Protein AF-A0A3A2Z3Q2-F1 (afdb_monomer)

Secondary structure (DSSP, 8-state):
-HHHHHHHHHHHHHHT----PPPPPPP-----------------------TT-S---GGGGGGHHHHHHHHHHSTTSTT-HHHHS-------------------PPPPHHHHTTSPPEEEET-TTSHHHHHHHHTS---S-EEEEES-HHHHHHHHHHHHHSTTGGG--GGGSS-S--------------PPPPPPPPP-S--PPP---S--STTEEEEE--TTT-GGGGS-GGGS-GGG--TTS-GGGTSEEEEEEESHHHHHHT---B-TTT--BGGGGHHHHHHHTEEEEEEEEEE-SSS-HHHHHHHHHTT---TTS-------

Nearest PDB structures (foldseek):
  3g5t-assembly1_A  TM=7.416E-01  e=2.251E-02  Saccharomyces cerevisiae
  3dh0-assembly1_A  TM=6.605E-01  e=1.274E-02  Aquifex aeolicus
  3tma-assembly1_A  TM=7.100E-01  e=3.353E-02  Thermus thermophilus HB27
  6sgb-assembly1_FF  TM=6.300E-01  e=1.650E-01  Trypanosoma brucei brucei
  8eii-assembly1_B  TM=5.428E-01  e=1.210E+00  Homo sapiens

Foldseek 3Di:
DQVQLVVLVVVVVVVVDPDDDDDDDDDDDDDDDDDDDDDDDDDDCPDDPPVPQSHDDPLPPPVNLVVVLCVLQDPPNCQQCVNQQPPPDPPVDDDDDDDDPDDDDDDDPVSQVSHFEEEEEQCFLVLSVLCCVPVRVGRYAAEYEHQDPSRLVNNVVCLPPPSNPSNDDPVPVPDDDDDDDDDDDDDPPDDDDDDDDDDDDDDDDDPDPDDDRRRYHYDNDDLLPLLQQLDQPVNADPVSHDPSQPNVQQAGQEYEASCSLVVLVPDPDADPVPRHRSSLSRLVSSLSRHGVNHDYHHDHDPDDPVVVQCSNQNPDPDPSGDDDDDDD

Radius of gyration: 25.85 Å; Cα contacts (8 Å, |Δi|>4): 320; chains: 1; bounding box: 85×71×53 Å

Sequence (328 aa):
WETFYSRTLSHLSSKSKPNATPTPTAPQDNDPSNAPSSPPEDSEDEGEDDDSDPGTSWFSEHNAPDKVLSFLTDESFPFAPSNTLRSGSSSKGKKKGKGKKGKALAPSKKEKESQPSILDLGTGNGSMLALLRKKGGFRGEMVGVDYSERSIVLARELQRFKGHSAYLSDSDSDSENGRNDGEEEDDVVVAAAPSVPPPGTAEALPVVEEGQTAGIRFEVWDILSSTHHLRPLDQIPDGEKLDWFPYDKGGFDIVLDKGTFDAVSLSEDTDPQTGKRVCEKYPPIAKGLVRKGGFLIVTSCNWTEEELIKWFTGDGDGKDGLRVWGRV

Solvent-accessible surface area (backbone atoms only — not comparable to full-atom values): 21293 Å² total; per-residue (Å²): 108,71,69,57,38,50,52,50,49,51,52,56,55,53,72,71,51,94,77,76,79,83,82,83,80,82,91,84,86,87,86,90,83,86,85,88,86,89,88,79,95,84,77,79,86,76,71,82,72,72,87,76,66,79,61,81,52,85,48,61,57,91,55,43,61,59,39,50,44,48,48,51,48,32,86,84,33,80,76,4,37,81,69,44,50,77,73,74,79,80,67,90,66,96,71,94,74,85,87,72,93,73,77,85,70,81,78,52,75,72,56,39,73,56,29,59,29,38,37,30,43,61,29,48,61,35,52,65,63,51,44,36,44,68,79,39,58,49,69,20,55,34,40,30,28,21,65,45,59,56,29,37,51,44,21,54,48,46,59,70,75,39,76,65,64,60,66,60,60,82,84,71,74,86,77,80,78,95,72,93,76,81,89,80,85,82,78,81,78,81,74,80,80,81,87,84,80,85,91,81,81,97,70,79,81,80,79,75,73,97,73,88,69,84,71,58,46,69,41,72,46,44,76,87,82,53,55,72,64,73,50,62,75,94,76,42,57,86,91,56,59,59,91,86,56,46,67,93,61,48,25,27,42,33,34,38,30,66,33,38,66,46,61,45,55,70,53,86,53,52,37,90,89,76,69,42,51,53,43,74,57,45,43,65,50,61,53,61,48,29,12,90,92,36,40,78,47,77,48,63,90,80,57,55,72,71,54,48,47,48,63,56,30,53,95,50,93,51,101,83,50,58,73,92,84,81,84,113

Structure (mmCIF, N/CA/C/O backbone):
data_AF-A0A3A2Z3Q2-F1
#
_entry.id   AF-A0A3A2Z3Q2-F1
#
loop_
_atom_site.group_PDB
_atom_site.id
_atom_site.type_symbol
_atom_site.label_atom_id
_atom_site.label_alt_id
_atom_site.label_comp_id
_atom_site.label_asym_id
_atom_site.label_entity_id
_atom_site.label_seq_id
_atom_site.pdbx_PDB_ins_code
_atom_site.Cartn_x
_atom_site.Cartn_y
_atom_site.Cartn_z
_atom_site.occupancy
_atom_site.B_iso_or_equiv
_atom_site.auth_seq_id
_atom_site.auth_comp_id
_atom_site.auth_asym_id
_atom_site.auth_atom_id
_atom_site.pdbx_PDB_model_num
ATOM 1 N N . TRP A 1 1 ? 15.628 6.851 -6.217 1.00 65.69 1 TRP A N 1
ATOM 2 C CA . TRP A 1 1 ? 15.127 5.477 -6.428 1.00 65.69 1 TRP A CA 1
ATOM 3 C C . TRP A 1 1 ? 15.448 4.913 -7.805 1.00 65.69 1 TRP A C 1
ATOM 5 O O . TRP A 1 1 ? 16.010 3.830 -7.866 1.00 65.69 1 TRP A O 1
ATOM 15 N N . GLU A 1 2 ? 15.192 5.618 -8.914 1.00 75.38 2 GLU A N 1
ATOM 16 C CA . GLU A 1 2 ? 15.453 5.052 -10.253 1.00 75.38 2 GLU A CA 1
ATOM 17 C C . GLU A 1 2 ? 16.902 4.600 -10.499 1.00 75.38 2 GLU A C 1
ATOM 19 O O . GLU A 1 2 ? 17.127 3.528 -11.063 1.00 75.38 2 GLU A O 1
ATOM 24 N N . THR A 1 3 ? 17.885 5.391 -10.060 1.00 70.69 3 THR A N 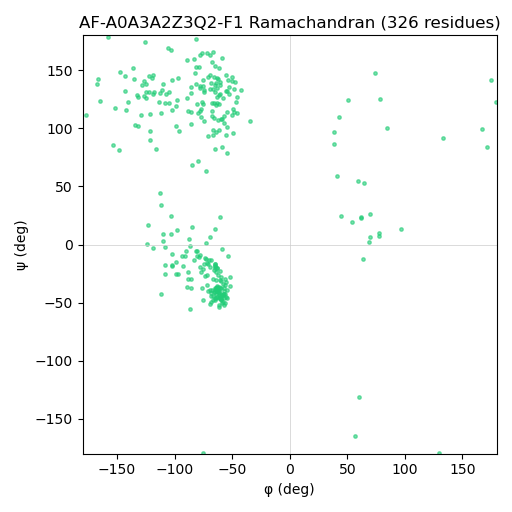1
ATOM 25 C CA . THR A 1 3 ? 19.312 5.051 -10.178 1.00 70.69 3 THR A CA 1
ATOM 26 C C . THR A 1 3 ? 19.661 3.791 -9.387 1.00 70.69 3 THR A C 1
ATOM 28 O O . THR A 1 3 ? 20.385 2.937 -9.891 1.00 70.69 3 THR A O 1
ATOM 31 N N . PHE A 1 4 ? 19.088 3.641 -8.189 1.00 75.88 4 PHE A N 1
ATOM 32 C CA . PHE A 1 4 ? 19.259 2.456 -7.347 1.00 75.88 4 PHE A CA 1
ATOM 33 C C . PHE A 1 4 ? 18.736 1.205 -8.062 1.00 75.88 4 PHE A C 1
ATOM 35 O O . PHE A 1 4 ? 19.507 0.283 -8.312 1.00 75.88 4 PHE A O 1
ATOM 42 N N . TYR A 1 5 ? 17.479 1.222 -8.522 1.00 75.69 5 TYR A N 1
ATOM 43 C CA . TYR A 1 5 ? 16.904 0.088 -9.254 1.00 75.69 5 TYR A CA 1
ATOM 44 C C . TYR A 1 5 ? 17.682 -0.238 -10.534 1.00 75.69 5 TYR A C 1
ATOM 46 O O . TYR A 1 5 ? 17.888 -1.407 -10.854 1.00 75.69 5 TYR A O 1
ATOM 54 N N . SER A 1 6 ? 18.171 0.783 -11.244 1.00 73.62 6 SER A N 1
ATOM 55 C CA . SER A 1 6 ? 19.010 0.594 -12.435 1.00 73.62 6 SER A CA 1
ATOM 56 C C . SER A 1 6 ? 20.319 -0.133 -12.115 1.00 73.62 6 SER A C 1
ATOM 58 O O . SER A 1 6 ? 20.716 -1.037 -12.855 1.00 73.62 6 SER A O 1
ATOM 60 N N . ARG A 1 7 ? 20.986 0.240 -11.013 1.00 77.50 7 ARG A N 1
ATOM 61 C CA . ARG A 1 7 ? 22.235 -0.390 -10.562 1.00 77.50 7 ARG A CA 1
ATOM 62 C C . ARG A 1 7 ? 21.990 -1.849 -10.176 1.00 77.50 7 ARG A C 1
ATOM 64 O O . ARG A 1 7 ? 22.674 -2.731 -10.692 1.00 77.50 7 ARG A O 1
ATOM 71 N N . THR A 1 8 ? 20.952 -2.122 -9.383 1.00 74.31 8 THR A N 1
ATOM 72 C CA . THR A 1 8 ? 20.592 -3.487 -8.965 1.00 74.31 8 THR A CA 1
ATOM 73 C C . THR A 1 8 ? 20.251 -4.390 -10.153 1.00 74.31 8 THR A C 1
ATOM 75 O O . THR A 1 8 ? 20.763 -5.505 -10.243 1.00 74.31 8 THR A O 1
ATOM 78 N N . LEU A 1 9 ? 19.445 -3.911 -11.107 1.00 75.81 9 LEU A N 1
ATOM 79 C CA . LEU A 1 9 ? 19.117 -4.665 -12.325 1.00 75.81 9 LEU A CA 1
ATOM 80 C C . LEU A 1 9 ? 20.363 -4.972 -13.166 1.00 75.81 9 LEU A C 1
ATOM 82 O O . LEU A 1 9 ? 20.523 -6.081 -13.677 1.00 75.81 9 LEU A O 1
ATOM 86 N N . SER A 1 10 ? 21.282 -4.011 -13.274 1.00 75.38 10 SER A N 1
ATOM 87 C CA . SER A 1 10 ? 22.547 -4.209 -13.990 1.00 75.38 10 SER A CA 1
ATOM 88 C C . SER A 1 10 ? 23.405 -5.294 -13.327 1.00 75.38 10 SER A C 1
ATOM 90 O O . SER A 1 10 ? 23.980 -6.131 -14.023 1.00 75.38 10 SER A O 1
ATOM 92 N N . HIS A 1 11 ? 23.437 -5.334 -11.991 1.00 71.94 11 HIS A N 1
ATOM 93 C CA . HIS A 1 11 ? 24.145 -6.366 -11.225 1.00 71.94 11 HIS A CA 1
ATOM 94 C C . HIS A 1 11 ? 23.492 -7.754 -11.344 1.00 71.94 11 HIS A C 1
ATOM 96 O O . HIS A 1 11 ? 24.188 -8.764 -11.460 1.00 71.94 11 HIS A O 1
ATOM 102 N N . LEU A 1 12 ? 22.159 -7.840 -11.346 1.00 70.25 12 LEU A N 1
ATOM 103 C CA . LEU A 1 12 ? 21.457 -9.109 -11.580 1.00 70.25 12 LEU A CA 1
ATOM 104 C C . LEU A 1 12 ? 21.739 -9.650 -12.989 1.00 70.25 12 LEU A C 1
ATOM 106 O O . LEU A 1 12 ? 21.996 -10.843 -13.161 1.00 70.25 12 LEU A O 1
ATOM 110 N N . SER A 1 13 ? 21.772 -8.762 -13.984 1.00 69.31 13 SER A N 1
ATOM 111 C CA . SER A 1 13 ? 22.103 -9.108 -15.367 1.00 69.31 13 SER A CA 1
ATOM 112 C C . SER A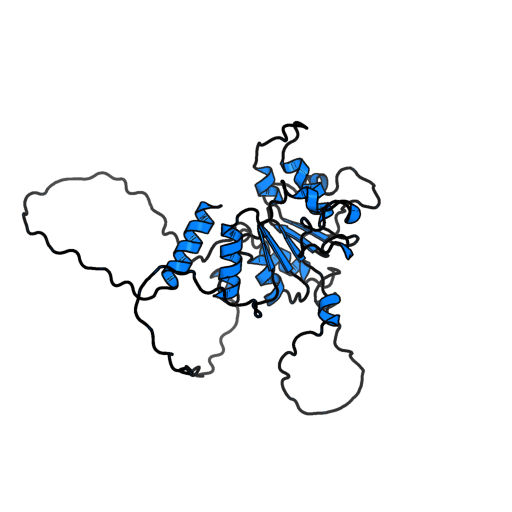 1 13 ? 23.551 -9.590 -15.525 1.00 69.31 13 SER A C 1
ATOM 114 O O . SER A 1 13 ? 23.800 -10.554 -16.254 1.00 69.31 13 SER A O 1
ATOM 116 N N . SER A 1 14 ? 24.512 -8.984 -14.813 1.00 63.12 14 SER A N 1
ATOM 117 C CA . SER A 1 14 ? 25.923 -9.397 -14.863 1.00 63.12 14 SER A CA 1
ATOM 118 C C . SER A 1 14 ? 26.168 -10.745 -14.177 1.00 63.12 14 SER A C 1
ATOM 120 O O . SER A 1 14 ? 26.870 -11.585 -14.740 1.00 63.12 14 SER A O 1
ATOM 122 N N . LYS A 1 15 ? 25.518 -11.019 -13.034 1.00 59.25 15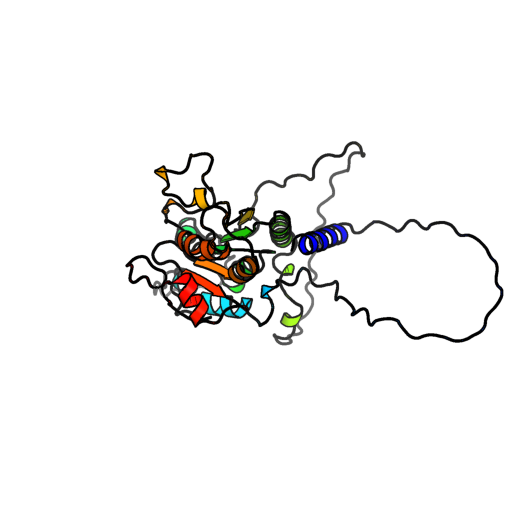 LYS A N 1
ATOM 123 C CA . LYS A 1 15 ? 25.579 -12.329 -12.351 1.00 59.25 15 LYS A CA 1
ATOM 124 C C . LYS A 1 15 ? 24.963 -13.469 -13.187 1.00 59.25 15 LYS A C 1
ATOM 126 O O . LYS A 1 15 ? 25.357 -14.620 -13.029 1.00 59.25 15 LYS A O 1
ATOM 131 N N . SER A 1 16 ? 24.055 -13.160 -14.116 1.00 51.69 16 SER A N 1
ATOM 132 C CA . SER A 1 16 ? 23.429 -14.127 -15.039 1.00 51.69 16 SER A CA 1
ATOM 133 C C . SER A 1 16 ? 24.304 -14.498 -16.258 1.00 51.69 16 SER A C 1
ATOM 135 O O . SER A 1 16 ? 23.956 -15.396 -17.025 1.00 51.69 16 SER A O 1
ATOM 137 N N . LYS A 1 17 ? 25.469 -13.855 -16.452 1.00 39.69 17 LYS A N 1
ATOM 138 C CA . LYS A 1 17 ? 26.414 -14.158 -17.547 1.00 39.69 17 LYS A CA 1
ATOM 139 C C . LYS A 1 17 ? 27.762 -14.676 -17.016 1.00 39.69 17 LYS A C 1
ATOM 141 O O . LYS A 1 17 ? 28.728 -13.914 -16.972 1.00 39.69 17 LYS A O 1
ATOM 146 N N . PRO A 1 18 ? 27.900 -15.971 -16.677 1.00 39.22 18 PRO A N 1
ATOM 147 C CA . PRO A 1 18 ? 29.167 -16.532 -16.228 1.00 39.22 18 PRO A CA 1
ATOM 148 C C . PRO A 1 18 ? 30.006 -16.941 -17.448 1.00 39.22 18 PRO A C 1
ATOM 150 O O . PRO A 1 18 ? 30.123 -18.122 -17.742 1.00 39.22 18 PRO A O 1
ATOM 153 N N . ASN A 1 19 ? 30.488 -15.970 -18.230 1.00 39.97 19 ASN A N 1
ATOM 154 C CA . ASN A 1 19 ? 31.665 -16.090 -19.110 1.00 39.97 19 ASN A CA 1
ATOM 155 C C . ASN A 1 19 ? 31.786 -14.849 -20.002 1.00 39.97 19 ASN A C 1
ATOM 157 O O . ASN A 1 19 ? 31.390 -14.844 -21.166 1.00 39.97 19 ASN A O 1
ATOM 161 N N . ALA A 1 20 ? 32.392 -13.798 -19.462 1.00 33.78 20 ALA A N 1
ATOM 162 C CA . ALA A 1 20 ? 33.145 -12.854 -20.273 1.00 33.78 20 ALA A CA 1
ATOM 163 C C . ALA A 1 20 ? 34.568 -12.846 -19.717 1.00 33.78 20 ALA A C 1
ATOM 165 O O . ALA A 1 20 ? 34.850 -12.238 -18.689 1.00 33.78 20 ALA A O 1
ATOM 166 N N . THR A 1 21 ? 35.448 -13.615 -20.352 1.00 31.72 21 THR A N 1
ATOM 167 C CA . THR A 1 21 ? 36.882 -13.612 -20.061 1.00 31.72 21 THR A CA 1
ATOM 168 C C . THR A 1 21 ? 37.421 -12.202 -20.334 1.00 31.72 21 THR A C 1
ATOM 170 O O . THR A 1 21 ? 37.143 -11.670 -21.412 1.00 31.72 21 THR A O 1
ATOM 173 N N . PRO A 1 22 ? 38.167 -11.568 -19.413 1.00 33.03 22 PRO A N 1
ATOM 174 C CA . PRO A 1 22 ? 38.771 -10.274 -19.692 1.00 33.03 22 PRO A CA 1
ATOM 175 C C . PRO A 1 22 ? 39.851 -10.449 -20.764 1.00 33.03 22 PRO A C 1
ATOM 177 O O . PRO A 1 22 ? 40.793 -11.225 -20.604 1.00 33.03 22 PRO A O 1
ATOM 180 N N . THR A 1 23 ? 39.697 -9.741 -21.880 1.00 28.78 23 THR A N 1
ATOM 181 C CA . THR A 1 23 ? 40.710 -9.645 -22.932 1.00 28.78 23 THR A CA 1
ATOM 182 C C . THR A 1 23 ? 41.960 -8.966 -22.353 1.00 28.78 23 THR A C 1
ATOM 184 O O . THR A 1 23 ? 41.847 -7.837 -21.873 1.00 28.78 23 THR A O 1
ATOM 187 N N . PRO A 1 24 ? 43.150 -9.592 -22.378 1.00 33.03 24 PRO A N 1
ATOM 188 C CA . PRO A 1 24 ? 44.368 -8.949 -21.906 1.00 33.03 24 PRO A CA 1
ATOM 189 C C . PRO A 1 24 ? 44.862 -7.951 -22.961 1.00 33.03 24 PRO A C 1
ATOM 191 O O . PRO A 1 24 ? 45.213 -8.333 -24.079 1.00 33.03 24 PRO A O 1
ATOM 194 N N . THR A 1 25 ? 44.894 -6.665 -22.616 1.00 34.19 25 THR A N 1
ATOM 195 C CA . THR A 1 25 ? 45.575 -5.649 -23.428 1.00 34.19 25 THR A CA 1
ATOM 196 C C . THR A 1 25 ? 47.090 -5.802 -23.255 1.00 34.19 25 THR A C 1
ATOM 198 O O . THR A 1 25 ? 47.590 -5.955 -22.143 1.00 34.19 25 THR A O 1
ATOM 201 N N . ALA A 1 26 ? 47.793 -5.819 -24.387 1.00 33.22 26 ALA A N 1
ATOM 202 C CA . ALA A 1 26 ? 49.220 -6.083 -24.567 1.00 33.22 26 ALA A CA 1
ATOM 203 C C . ALA A 1 26 ? 50.169 -5.112 -23.809 1.00 33.22 26 ALA A C 1
ATOM 205 O O . ALA A 1 26 ? 49.754 -4.007 -23.456 1.00 33.22 26 ALA A O 1
ATOM 206 N N . PRO A 1 27 ? 51.446 -5.500 -23.587 1.00 36.59 27 PRO A N 1
ATOM 207 C CA . PRO A 1 27 ? 52.390 -4.776 -22.734 1.00 36.59 27 PRO A CA 1
ATOM 208 C C . PRO A 1 27 ? 53.058 -3.598 -23.462 1.00 36.59 27 PRO A C 1
ATOM 210 O O . PRO A 1 27 ? 53.339 -3.679 -24.659 1.00 36.59 27 PRO A O 1
ATOM 213 N N . GLN A 1 28 ? 53.368 -2.529 -22.724 1.00 36.09 28 GLN A N 1
ATOM 214 C CA . GLN A 1 28 ? 54.350 -1.521 -23.134 1.00 36.09 28 GLN A CA 1
ATOM 215 C C . GLN A 1 28 ? 55.495 -1.463 -22.118 1.00 36.09 28 GLN A C 1
ATOM 217 O O . GLN A 1 28 ? 55.275 -1.398 -20.910 1.00 36.09 28 GLN A O 1
ATOM 222 N N . ASP A 1 29 ? 56.707 -1.537 -22.661 1.00 31.95 29 ASP A N 1
ATOM 223 C CA . ASP A 1 29 ? 58.000 -1.587 -21.989 1.00 31.95 29 ASP A CA 1
ATOM 224 C C . ASP A 1 29 ? 58.463 -0.230 -21.409 1.00 31.95 29 ASP A C 1
ATOM 226 O O . ASP A 1 29 ? 58.337 0.802 -22.062 1.00 31.95 29 ASP A O 1
ATOM 230 N N . ASN A 1 30 ? 59.086 -0.320 -20.222 1.00 32.34 30 ASN A N 1
ATOM 231 C CA . ASN A 1 30 ? 60.258 0.395 -19.667 1.00 32.34 30 ASN A CA 1
ATOM 232 C C . ASN A 1 30 ? 60.369 1.939 -19.680 1.00 32.34 30 ASN A C 1
ATOM 234 O O . ASN A 1 30 ? 60.510 2.541 -20.737 1.00 32.34 30 ASN A O 1
ATOM 238 N N . ASP A 1 31 ? 60.568 2.537 -18.489 1.00 30.41 31 ASP A N 1
ATOM 239 C CA . ASP A 1 31 ? 61.898 3.019 -18.023 1.00 30.41 31 ASP A CA 1
ATOM 240 C C . ASP A 1 31 ? 61.881 3.378 -16.504 1.00 30.41 31 ASP A C 1
ATOM 242 O O . ASP A 1 31 ? 60.908 3.990 -16.053 1.00 30.41 31 ASP A O 1
ATOM 246 N N . PRO A 1 32 ? 62.901 3.033 -15.680 1.00 40.94 32 PRO A N 1
ATOM 247 C CA . PRO A 1 32 ? 62.930 3.311 -14.245 1.00 40.94 32 PRO A CA 1
ATOM 248 C C . PRO A 1 32 ? 63.946 4.407 -13.880 1.00 40.94 32 PRO A C 1
ATOM 250 O O . PRO A 1 32 ? 65.146 4.237 -14.070 1.00 40.94 32 PRO A O 1
ATOM 253 N N . SER A 1 33 ? 63.513 5.501 -13.248 1.00 31.78 33 SER A N 1
ATOM 254 C CA . SER A 1 33 ? 64.401 6.292 -12.375 1.00 31.78 33 SER A CA 1
ATOM 255 C C . SER A 1 33 ? 63.661 7.312 -11.496 1.00 31.78 33 SER A C 1
ATOM 257 O O . SER A 1 33 ? 62.741 7.985 -11.940 1.00 31.78 33 SER A O 1
ATOM 259 N N . ASN A 1 34 ? 64.168 7.447 -10.263 1.00 32.72 34 ASN A N 1
ATOM 260 C CA . ASN A 1 34 ? 63.908 8.453 -9.218 1.00 32.72 34 ASN A CA 1
ATOM 261 C C . ASN A 1 34 ? 62.710 8.285 -8.256 1.00 32.72 34 ASN A C 1
ATOM 263 O O . ASN A 1 34 ? 61.593 8.719 -8.507 1.00 32.72 34 ASN A O 1
ATOM 267 N N . ALA A 1 35 ? 63.044 7.807 -7.052 1.00 34.38 35 ALA A N 1
ATOM 268 C CA . ALA A 1 35 ? 62.543 8.299 -5.755 1.00 34.38 35 ALA A CA 1
ATOM 269 C C . ALA A 1 35 ? 63.665 9.157 -5.101 1.00 34.38 35 ALA A C 1
ATOM 271 O O . ALA A 1 35 ? 64.799 9.027 -5.579 1.00 34.38 35 ALA A O 1
ATOM 272 N N . PRO A 1 36 ? 63.472 9.970 -4.025 1.00 45.75 36 PRO A N 1
ATOM 273 C CA . PRO A 1 36 ? 62.374 10.060 -3.030 1.00 45.75 36 PRO A CA 1
ATOM 274 C C . PRO A 1 36 ? 61.777 11.504 -2.925 1.00 45.75 36 PRO A C 1
ATOM 276 O O . PRO A 1 36 ? 62.241 12.391 -3.630 1.00 45.75 36 PRO A O 1
ATOM 279 N N . SER A 1 37 ? 60.709 11.861 -2.189 1.00 32.41 37 SER A N 1
ATOM 280 C CA . SER A 1 37 ? 60.470 11.776 -0.733 1.00 32.41 37 SER A CA 1
ATOM 281 C C . SER A 1 37 ? 59.120 12.437 -0.330 1.00 32.41 37 SER A C 1
ATOM 283 O O . SER A 1 37 ? 58.844 13.540 -0.792 1.00 32.41 37 SER A O 1
ATOM 285 N N . SER A 1 38 ? 58.416 11.807 0.627 1.00 36.16 38 SER A N 1
ATOM 286 C CA . SER A 1 38 ? 57.441 12.320 1.635 1.00 36.16 38 SER A CA 1
ATOM 287 C C . SER A 1 38 ? 56.000 12.759 1.246 1.00 36.16 38 SER A C 1
ATOM 289 O O . SER A 1 38 ? 55.797 13.252 0.141 1.00 36.16 38 SER A O 1
ATOM 291 N N . PRO A 1 39 ? 54.996 12.573 2.151 1.00 46.81 39 PRO A N 1
ATOM 292 C CA . PRO A 1 39 ? 53.571 12.404 1.813 1.00 46.81 39 PRO A CA 1
ATOM 293 C C . PRO A 1 39 ? 52.684 13.635 2.111 1.00 46.81 39 PRO A C 1
ATOM 295 O O . PRO A 1 39 ? 53.102 14.539 2.837 1.00 46.81 39 PRO A O 1
ATOM 298 N N . PRO A 1 40 ? 51.436 13.628 1.615 1.00 37.06 40 PRO A N 1
ATOM 299 C CA . PRO A 1 40 ? 50.261 13.849 2.472 1.00 37.06 40 PRO A CA 1
ATOM 300 C C . PRO A 1 40 ? 49.257 12.690 2.276 1.00 37.06 40 PRO A C 1
ATOM 302 O O . PRO A 1 40 ? 49.097 12.187 1.169 1.00 37.06 40 PRO A O 1
ATOM 305 N N . GLU A 1 41 ? 48.785 12.019 3.330 1.00 44.78 41 GLU A N 1
ATOM 306 C CA . GLU A 1 41 ? 47.557 12.374 4.071 1.00 44.78 41 GLU A CA 1
ATOM 307 C C . GLU A 1 41 ? 46.438 12.874 3.151 1.00 44.78 41 GLU A C 1
ATOM 309 O O . GLU A 1 41 ? 46.368 14.059 2.854 1.00 44.78 41 GLU A O 1
ATOM 314 N N . ASP A 1 42 ? 45.661 11.921 2.631 1.00 40.81 42 ASP A N 1
ATOM 315 C CA . ASP A 1 42 ? 44.195 11.940 2.519 1.00 40.81 42 ASP A CA 1
ATOM 316 C C . ASP A 1 42 ? 43.787 10.799 1.576 1.00 40.81 42 ASP A C 1
ATOM 318 O O . ASP A 1 42 ? 43.875 10.899 0.353 1.00 40.81 42 ASP A O 1
ATOM 322 N N . SER A 1 43 ? 43.364 9.674 2.146 1.00 35.94 43 SER A N 1
ATOM 323 C CA . SER A 1 43 ? 42.497 8.741 1.432 1.00 35.94 43 SER A CA 1
ATOM 324 C C . SER A 1 43 ? 41.392 8.357 2.389 1.00 35.94 43 SER A C 1
ATOM 326 O O . SER A 1 43 ? 41.602 7.627 3.359 1.00 35.94 43 SER A O 1
ATOM 328 N N . GLU A 1 44 ? 40.261 8.985 2.113 1.00 35.62 44 GLU A N 1
ATOM 329 C CA . GLU A 1 44 ? 38.951 8.751 2.672 1.00 35.62 44 GLU A CA 1
ATOM 330 C C . GLU A 1 44 ? 38.697 7.245 2.773 1.00 35.62 44 GLU A C 1
ATOM 332 O O . GLU A 1 44 ? 38.993 6.473 1.859 1.00 35.62 44 GLU A O 1
ATOM 337 N N . ASP A 1 45 ? 38.205 6.857 3.942 1.00 35.00 45 ASP A N 1
ATOM 338 C CA . ASP A 1 45 ? 37.609 5.566 4.245 1.00 35.00 45 ASP A CA 1
ATOM 339 C C . ASP A 1 45 ? 36.416 5.371 3.294 1.00 35.00 45 ASP A C 1
ATOM 341 O O . ASP A 1 45 ? 35.283 5.737 3.607 1.00 35.00 45 ASP A O 1
ATOM 345 N N . GLU A 1 46 ? 36.681 4.899 2.071 1.00 38.84 46 GLU A N 1
ATOM 346 C CA . GLU A 1 46 ? 35.644 4.340 1.211 1.00 38.84 46 GLU A CA 1
ATOM 347 C C . GLU A 1 46 ? 35.173 3.063 1.896 1.00 38.84 46 GLU A C 1
ATOM 349 O O . GLU A 1 46 ? 35.79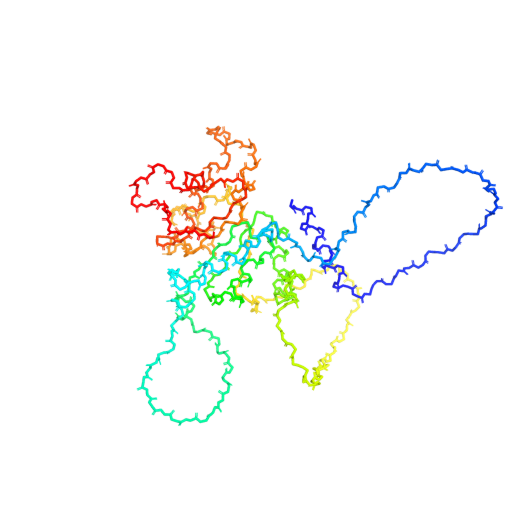1 2.003 1.775 1.00 38.84 46 GLU A O 1
ATOM 354 N N . GLY A 1 47 ? 34.107 3.218 2.685 1.00 36.00 47 GLY A N 1
ATOM 355 C CA . GLY A 1 47 ? 33.399 2.121 3.313 1.00 36.00 47 GLY A CA 1
ATOM 356 C C . GLY A 1 47 ? 33.171 1.020 2.290 1.00 36.00 47 GLY A C 1
ATOM 357 O O . GLY A 1 47 ? 32.668 1.267 1.194 1.00 36.00 47 GLY A O 1
ATOM 358 N N . GLU A 1 48 ? 33.593 -0.184 2.656 1.00 38.09 48 GLU A N 1
ATOM 359 C CA . GLU A 1 48 ? 33.313 -1.409 1.927 1.00 38.09 48 GLU A CA 1
ATOM 360 C C . GLU A 1 48 ? 31.785 -1.533 1.781 1.00 38.09 48 GLU A C 1
ATOM 362 O O . GLU A 1 48 ? 31.094 -1.986 2.693 1.00 38.09 48 GLU A O 1
ATOM 367 N N . ASP A 1 49 ? 31.244 -1.064 0.651 1.00 41.59 49 ASP A N 1
ATOM 368 C CA . ASP A 1 49 ? 29.881 -1.359 0.222 1.00 41.59 49 ASP A CA 1
ATOM 369 C C . ASP A 1 49 ? 29.801 -2.888 0.097 1.00 41.59 49 ASP A C 1
ATOM 371 O O . ASP A 1 49 ? 30.403 -3.492 -0.795 1.00 41.59 49 ASP A O 1
ATOM 375 N N . ASP A 1 50 ? 29.090 -3.528 1.025 1.00 39.31 50 ASP A N 1
ATOM 376 C CA . ASP A 1 50 ? 28.779 -4.954 0.988 1.00 39.31 50 ASP A CA 1
ATOM 377 C C . ASP A 1 50 ? 27.880 -5.247 -0.232 1.00 39.31 50 ASP A C 1
ATOM 379 O O . ASP A 1 50 ? 26.650 -5.299 -0.169 1.00 39.31 50 ASP A O 1
ATOM 383 N N . ASP A 1 51 ? 28.523 -5.400 -1.395 1.00 44.09 51 ASP A N 1
ATOM 384 C CA . ASP A 1 51 ? 27.965 -5.595 -2.744 1.00 44.09 51 ASP A CA 1
ATOM 385 C C . ASP A 1 51 ? 27.193 -6.933 -2.922 1.00 44.09 51 ASP A C 1
ATOM 387 O O . ASP A 1 51 ? 26.870 -7.376 -4.042 1.00 44.09 51 ASP A O 1
ATOM 391 N N . SER A 1 52 ? 26.877 -7.607 -1.814 1.00 45.06 52 SER A N 1
ATOM 392 C CA . SER A 1 52 ? 26.041 -8.803 -1.766 1.00 45.06 52 SER A CA 1
ATOM 393 C C . SER A 1 52 ? 24.562 -8.507 -1.527 1.00 45.06 52 SER A C 1
ATOM 395 O O . SER A 1 52 ? 23.754 -9.369 -1.887 1.00 45.06 52 SER A O 1
ATOM 397 N N . ASP A 1 53 ? 24.180 -7.320 -1.029 1.00 51.16 53 ASP A N 1
ATOM 398 C CA . ASP A 1 53 ? 22.773 -7.003 -0.754 1.00 51.16 53 ASP A CA 1
ATOM 399 C C . ASP A 1 53 ? 21.968 -6.907 -2.073 1.00 51.16 53 ASP A C 1
ATOM 401 O O . ASP A 1 53 ? 22.155 -5.988 -2.880 1.00 51.16 53 ASP A O 1
ATOM 405 N N . PRO A 1 54 ? 21.049 -7.855 -2.348 1.00 49.16 54 PRO A N 1
ATOM 406 C CA . PRO A 1 54 ? 20.234 -7.864 -3.562 1.00 49.16 54 PRO A CA 1
ATOM 407 C C . PRO A 1 54 ? 19.190 -6.734 -3.623 1.00 49.16 54 PRO A C 1
ATOM 409 O O . PRO A 1 54 ? 18.384 -6.706 -4.558 1.00 49.16 54 PRO A O 1
ATOM 412 N N . GLY A 1 55 ? 19.210 -5.809 -2.668 1.00 51.81 55 GLY A N 1
ATOM 413 C CA . GLY A 1 55 ? 18.487 -4.557 -2.683 1.00 51.81 55 GLY A CA 1
ATOM 414 C C . GLY A 1 55 ? 17.795 -4.355 -1.352 1.00 51.81 55 GLY A C 1
ATOM 415 O O . GLY A 1 55 ? 16.634 -4.762 -1.216 1.00 51.81 55 GLY A O 1
ATOM 416 N N . THR A 1 56 ? 18.475 -3.682 -0.420 1.00 50.69 56 THR A N 1
ATOM 417 C CA . THR A 1 56 ? 17.893 -3.221 0.838 1.00 50.69 56 THR A CA 1
ATOM 418 C C . THR A 1 56 ? 16.589 -2.515 0.502 1.00 50.69 56 THR A C 1
ATOM 420 O O . THR A 1 56 ? 16.559 -1.501 -0.201 1.00 50.69 56 THR A O 1
ATOM 423 N N . SER A 1 57 ? 15.469 -3.084 0.940 1.00 58.12 57 SER A N 1
ATOM 424 C CA . SER A 1 57 ? 14.243 -2.307 0.959 1.00 58.12 57 SER A CA 1
ATOM 425 C C . SER A 1 57 ? 14.489 -1.192 1.968 1.00 58.12 57 SER A C 1
ATOM 427 O O . SER A 1 57 ? 14.928 -1.481 3.074 1.00 58.12 57 SER A O 1
ATOM 429 N N . TRP A 1 58 ? 14.195 0.065 1.633 1.00 57.72 58 TRP A N 1
ATOM 430 C CA . TRP A 1 58 ? 14.190 1.155 2.626 1.00 57.72 58 TRP A CA 1
ATOM 431 C C . TRP A 1 58 ? 13.330 0.797 3.853 1.00 57.72 58 TRP A C 1
ATOM 433 O O . TRP A 1 58 ? 13.582 1.210 4.975 1.00 57.72 58 TRP A O 1
ATOM 443 N N . PHE A 1 59 ? 12.332 -0.057 3.628 1.00 57.66 59 PHE A N 1
ATOM 444 C CA . PHE A 1 59 ? 11.459 -0.624 4.640 1.00 57.66 59 PHE A CA 1
ATOM 445 C C . PHE A 1 59 ? 12.108 -1.713 5.521 1.00 57.66 59 PHE A C 1
ATOM 447 O O . PHE A 1 59 ? 11.521 -2.096 6.523 1.00 57.66 59 PHE A O 1
ATOM 454 N N . SER A 1 60 ? 13.289 -2.237 5.182 1.00 59.78 60 SER A N 1
ATOM 455 C CA . SER A 1 60 ? 13.987 -3.251 5.989 1.00 59.78 60 SER A CA 1
ATOM 456 C C . SER A 1 60 ? 14.571 -2.682 7.288 1.00 59.78 60 SER A C 1
ATOM 458 O O . SER A 1 60 ? 14.880 -3.443 8.205 1.00 59.78 60 SER A O 1
ATOM 460 N N . GLU A 1 61 ? 14.694 -1.358 7.403 1.00 60.75 61 GLU A N 1
ATOM 461 C CA . GLU A 1 61 ? 15.125 -0.709 8.638 1.00 60.75 61 GLU A CA 1
ATOM 462 C C . GLU A 1 61 ? 14.085 -0.918 9.764 1.00 60.75 61 GLU A C 1
ATOM 464 O O . GLU A 1 61 ? 12.874 -0.975 9.547 1.00 60.75 61 GLU A O 1
ATOM 469 N N . HIS A 1 62 ? 14.553 -1.073 11.007 1.00 67.81 62 HIS A N 1
ATOM 470 C CA . HIS A 1 62 ? 13.714 -1.211 12.214 1.00 67.81 62 HIS A CA 1
ATOM 471 C C . HIS A 1 62 ? 12.757 -2.421 12.291 1.00 67.81 62 HIS A C 1
ATOM 473 O O . HIS A 1 62 ? 11.791 -2.394 13.069 1.00 67.81 62 HIS A O 1
ATOM 479 N N . ASN A 1 63 ? 13.039 -3.508 11.565 1.00 76.50 63 ASN A N 1
ATOM 480 C CA . ASN A 1 63 ? 12.268 -4.760 11.633 1.00 76.50 63 ASN A CA 1
ATOM 481 C C . ASN A 1 63 ? 10.792 -4.598 11.209 1.00 76.50 63 ASN A C 1
ATOM 483 O O . ASN A 1 63 ? 9.920 -5.371 11.620 1.00 76.50 63 ASN A O 1
ATOM 487 N N . ALA A 1 64 ? 10.486 -3.563 10.421 1.00 81.94 64 ALA A N 1
ATOM 488 C CA . ALA A 1 64 ? 9.129 -3.240 9.997 1.00 81.94 64 ALA A CA 1
ATOM 489 C C . ALA A 1 64 ? 8.434 -4.356 9.179 1.00 81.94 64 ALA A C 1
ATOM 491 O O . ALA A 1 64 ? 7.245 -4.590 9.428 1.00 81.94 64 ALA A O 1
ATOM 492 N N . PRO A 1 65 ? 9.118 -5.116 8.291 1.00 87.00 65 PRO A N 1
ATOM 493 C CA . PRO A 1 65 ? 8.490 -6.215 7.559 1.00 87.00 65 PRO A CA 1
ATOM 494 C C . PRO A 1 65 ? 7.959 -7.309 8.477 1.00 87.00 65 PRO A C 1
ATOM 496 O O . PRO A 1 65 ? 6.833 -7.773 8.293 1.00 87.00 65 PRO A O 1
ATOM 499 N N . ASP A 1 66 ? 8.723 -7.671 9.505 1.00 89.12 66 ASP A N 1
ATOM 500 C CA . ASP A 1 66 ? 8.317 -8.694 10.465 1.00 89.12 66 ASP A CA 1
ATOM 501 C C . ASP A 1 66 ? 7.201 -8.213 11.384 1.00 89.12 66 ASP A C 1
ATOM 503 O O . ASP A 1 66 ? 6.319 -8.998 11.724 1.00 89.12 66 ASP A O 1
ATOM 507 N N . LYS A 1 67 ? 7.185 -6.928 11.760 1.00 91.62 67 LYS A N 1
ATOM 508 C CA . LYS A 1 67 ? 6.068 -6.367 12.532 1.00 91.62 67 LYS A CA 1
ATOM 509 C C . LYS A 1 67 ? 4.771 -6.403 11.731 1.00 91.62 67 LYS A C 1
ATOM 511 O O . LYS A 1 67 ? 3.759 -6.876 12.242 1.00 91.62 67 LYS A O 1
ATOM 516 N N . VAL A 1 68 ? 4.803 -5.987 10.461 1.00 94.56 68 VAL A N 1
ATOM 517 C CA . VAL A 1 68 ? 3.623 -6.062 9.584 1.00 94.56 68 VAL A CA 1
ATOM 518 C C . VAL A 1 68 ? 3.212 -7.518 9.351 1.00 94.56 68 VAL A C 1
ATOM 520 O O . VAL A 1 68 ? 2.025 -7.831 9.421 1.00 94.56 68 VAL A O 1
ATOM 523 N N . LEU A 1 69 ? 4.166 -8.426 9.117 1.00 95.31 69 LEU A N 1
ATOM 524 C CA . LEU A 1 69 ? 3.890 -9.858 8.989 1.00 95.31 69 LEU A CA 1
ATOM 525 C C . LEU A 1 69 ? 3.224 -10.417 10.254 1.00 95.31 69 LEU A C 1
ATOM 527 O O . LEU A 1 69 ? 2.193 -11.080 10.154 1.00 95.31 69 LEU A O 1
ATOM 531 N N . SER A 1 70 ? 3.796 -10.142 11.426 1.00 95.69 70 SER A N 1
ATOM 532 C CA . SER A 1 70 ? 3.276 -10.564 12.728 1.00 95.69 70 SER A CA 1
ATOM 533 C C . SER A 1 70 ? 1.852 -10.050 12.930 1.00 95.69 70 SER A C 1
ATOM 535 O O . SER A 1 70 ? 0.932 -10.839 13.125 1.00 95.69 70 SER A O 1
ATOM 537 N N . PHE A 1 71 ? 1.634 -8.747 12.740 1.00 96.38 71 PHE A N 1
ATOM 538 C CA . PHE A 1 71 ? 0.319 -8.123 12.867 1.00 96.38 71 PHE A CA 1
ATOM 539 C C . PHE A 1 71 ? -0.730 -8.747 11.936 1.00 96.38 71 PHE A C 1
ATOM 541 O O . PHE A 1 71 ? -1.842 -9.054 12.359 1.00 96.38 71 PHE A O 1
ATOM 548 N N . LEU A 1 72 ? -0.385 -8.967 10.664 1.00 96.94 72 LEU A N 1
ATOM 549 C CA . LEU A 1 72 ? -1.311 -9.518 9.671 1.00 96.94 72 LEU A CA 1
ATOM 550 C C . LEU A 1 72 ? -1.568 -11.021 9.838 1.00 96.94 72 LEU A C 1
ATOM 552 O O . LEU A 1 72 ? -2.529 -11.541 9.266 1.00 96.94 72 LEU A O 1
ATOM 556 N N . THR A 1 73 ? -0.723 -11.728 10.585 1.00 96.38 73 THR A N 1
ATOM 557 C CA . THR A 1 73 ? -0.877 -13.165 10.855 1.00 96.38 73 THR A CA 1
ATOM 558 C C . THR A 1 73 ? -1.429 -13.463 12.245 1.00 96.38 73 THR A C 1
ATOM 560 O O . THR A 1 73 ? -1.806 -14.608 12.503 1.00 96.38 73 THR A O 1
ATOM 563 N N . ASP A 1 74 ? -1.544 -12.448 13.102 1.00 96.38 74 ASP A N 1
ATOM 564 C CA . ASP A 1 74 ? -2.128 -12.557 14.432 1.00 96.38 74 ASP A CA 1
ATOM 565 C C . ASP A 1 74 ? -3.597 -13.006 14.365 1.00 96.38 74 ASP A C 1
ATOM 567 O O . ASP A 1 74 ? -4.385 -12.525 13.550 1.00 96.38 74 ASP A O 1
ATOM 571 N N . GLU A 1 75 ? -3.997 -13.928 15.244 1.00 94.50 75 GLU A N 1
ATOM 572 C CA . GLU A 1 75 ? -5.355 -14.489 15.257 1.00 94.50 75 GLU A CA 1
ATOM 573 C C . GLU A 1 75 ? -6.443 -13.442 15.546 1.00 94.50 75 GLU A C 1
ATOM 575 O O . GLU A 1 75 ? -7.609 -13.656 15.208 1.00 94.50 75 GLU A O 1
ATOM 580 N N . SER A 1 76 ? -6.091 -12.300 16.140 1.00 95.44 76 SER A N 1
ATOM 581 C CA . SER A 1 76 ? -7.016 -11.183 16.338 1.00 95.44 76 SER A CA 1
ATOM 582 C C . SER A 1 76 ? -7.291 -10.394 15.055 1.00 95.44 76 SER A C 1
ATOM 584 O O . SER A 1 76 ? -8.335 -9.739 14.960 1.00 95.44 76 SER A O 1
ATOM 586 N N . PHE A 1 77 ? -6.409 -10.468 14.049 1.00 96.69 77 PHE A N 1
ATOM 587 C CA . PHE A 1 77 ? -6.603 -9.781 12.779 1.00 96.69 77 PHE A CA 1
ATOM 588 C C . PHE A 1 77 ? -7.658 -10.506 11.922 1.00 96.69 77 PHE A C 1
ATOM 590 O O . PHE A 1 77 ? -7.480 -11.676 11.568 1.00 96.69 77 PHE A O 1
ATOM 597 N N . PRO A 1 78 ? -8.772 -9.851 11.528 1.00 95.69 78 PRO A N 1
ATOM 598 C CA . PRO A 1 78 ? -9.902 -10.541 10.897 1.00 95.69 78 PRO A CA 1
ATOM 599 C C . PRO A 1 78 ? -9.561 -11.267 9.595 1.00 95.69 78 PRO A C 1
ATOM 601 O O . PRO A 1 78 ? -10.161 -12.298 9.293 1.00 95.69 78 PRO A O 1
ATOM 604 N N . PHE A 1 79 ? -8.596 -10.747 8.833 1.00 95.69 79 PHE A N 1
ATOM 605 C CA . PHE A 1 79 ? -8.142 -11.359 7.584 1.00 95.69 79 PHE A CA 1
ATOM 606 C C . PHE A 1 79 ? -6.884 -12.211 7.731 1.00 95.69 79 PHE A C 1
ATOM 608 O O . PHE A 1 79 ? -6.322 -12.625 6.716 1.00 95.69 79 PHE A O 1
ATOM 615 N N . ALA A 1 80 ? -6.466 -12.532 8.958 1.00 95.75 80 ALA A N 1
ATOM 616 C CA . ALA A 1 80 ? -5.362 -13.453 9.164 1.00 95.75 80 ALA A CA 1
ATOM 617 C C . ALA A 1 80 ? -5.634 -14.794 8.454 1.00 95.75 80 ALA A C 1
ATOM 619 O O . ALA A 1 80 ? -6.783 -15.256 8.378 1.00 95.75 80 ALA A O 1
ATOM 620 N N . PRO A 1 81 ? -4.599 -15.461 7.924 1.00 93.81 81 PRO A N 1
ATOM 621 C CA . PRO A 1 81 ? -4.758 -16.750 7.261 1.00 93.81 81 PRO A CA 1
ATOM 622 C C . PRO A 1 81 ? -5.423 -17.801 8.155 1.00 93.81 81 PRO A C 1
ATOM 624 O O . PRO A 1 81 ? -6.221 -18.587 7.657 1.00 93.81 81 PRO A O 1
ATOM 627 N N . SER A 1 82 ? -5.163 -17.801 9.466 1.00 92.38 82 SER A N 1
ATOM 628 C CA . SER A 1 82 ? -5.821 -18.693 10.437 1.00 92.38 82 SER A CA 1
ATOM 629 C C . SER A 1 82 ? -7.344 -18.502 10.493 1.00 92.38 82 SER A C 1
ATOM 631 O O . SER A 1 82 ? -8.077 -19.471 10.697 1.00 92.38 82 SER A O 1
ATOM 633 N N . ASN A 1 83 ? -7.820 -17.281 10.237 1.00 93.19 83 ASN A N 1
ATOM 634 C CA . ASN A 1 83 ? -9.235 -16.907 10.246 1.00 93.19 83 ASN A CA 1
ATOM 635 C C . ASN A 1 83 ? -9.924 -17.105 8.887 1.00 93.19 83 ASN A C 1
ATOM 637 O O . ASN A 1 83 ? -11.144 -17.264 8.821 1.00 93.19 83 ASN A O 1
ATOM 641 N N . THR A 1 84 ? -9.159 -17.104 7.792 1.00 90.31 84 THR A N 1
ATOM 642 C CA . THR A 1 84 ? -9.696 -17.136 6.419 1.00 90.31 84 THR A CA 1
ATOM 643 C C . THR A 1 84 ? -9.476 -18.471 5.709 1.00 90.31 84 THR A C 1
ATOM 645 O O . THR A 1 84 ? -10.239 -18.833 4.809 1.00 90.31 84 THR A O 1
ATOM 648 N N . LEU A 1 85 ? -8.462 -19.244 6.100 1.00 84.25 85 LEU A N 1
ATOM 649 C CA . LEU A 1 85 ? -8.269 -20.606 5.624 1.00 84.25 85 LEU A CA 1
ATOM 650 C C . LEU A 1 85 ? -9.243 -21.502 6.381 1.00 84.25 85 LEU A C 1
ATOM 652 O O . LEU A 1 85 ? -9.141 -21.683 7.593 1.00 84.25 85 LEU A O 1
ATOM 656 N N . ARG A 1 86 ? -10.200 -22.098 5.665 1.00 69.31 86 ARG A N 1
ATOM 657 C CA . ARG A 1 86 ? -11.064 -23.122 6.255 1.00 69.31 86 ARG A CA 1
ATOM 658 C C . ARG A 1 86 ? -10.179 -24.210 6.860 1.00 69.31 86 ARG A C 1
ATOM 660 O O . ARG A 1 86 ? -9.528 -24.951 6.126 1.00 69.31 86 ARG A O 1
ATOM 667 N N . SER A 1 87 ? -10.211 -24.337 8.188 1.00 52.69 87 SER A N 1
ATOM 668 C CA . SER A 1 87 ? -9.803 -25.564 8.864 1.00 52.69 87 SER A CA 1
ATOM 669 C C . SER A 1 87 ? -10.550 -26.693 8.164 1.00 52.69 87 SER A C 1
ATOM 671 O O . SER A 1 87 ? -11.786 -26.715 8.171 1.00 52.69 87 SER A O 1
ATOM 673 N N . GLY A 1 88 ? -9.817 -27.550 7.445 1.00 49.06 88 GLY A N 1
ATOM 674 C CA . GLY A 1 88 ? -10.399 -28.700 6.768 1.00 49.06 88 GLY A CA 1
ATOM 675 C C . GLY A 1 88 ? -11.321 -29.382 7.761 1.00 49.06 88 GLY A C 1
ATOM 676 O O . GLY A 1 88 ? -10.889 -29.670 8.874 1.00 49.06 88 GLY A O 1
ATOM 677 N N . SER A 1 89 ? -12.596 -29.522 7.393 1.00 40.12 89 SER A N 1
ATOM 678 C CA . SER A 1 89 ? -13.662 -30.001 8.265 1.00 40.12 89 SER A CA 1
ATOM 679 C C . SER A 1 89 ? -13.132 -31.060 9.227 1.00 40.12 89 SER A C 1
ATOM 681 O O . SER A 1 89 ? -12.887 -32.203 8.831 1.00 40.12 89 SER A O 1
ATOM 683 N N . SER A 1 90 ? -12.976 -30.700 10.497 1.00 40.41 90 SER A N 1
ATOM 684 C CA . SER A 1 90 ? -12.827 -31.661 11.577 1.00 40.41 90 SER A CA 1
ATOM 685 C C . SER A 1 90 ? -14.193 -32.306 11.805 1.00 40.41 90 SER A C 1
ATOM 687 O O . SER A 1 90 ? -14.813 -32.216 12.861 1.00 40.41 90 SER A O 1
ATOM 689 N N . SER A 1 91 ? -14.685 -33.009 10.782 1.00 38.34 91 SER A N 1
ATOM 690 C CA . SER A 1 91 ? -15.622 -34.092 10.987 1.00 38.34 91 SER A CA 1
ATOM 691 C C . SER A 1 91 ? -14.921 -35.058 11.932 1.00 38.34 91 SER A C 1
ATOM 693 O O . SER A 1 91 ? -13.986 -35.756 11.536 1.00 38.34 91 SER A O 1
ATOM 695 N N . LYS A 1 92 ? -15.348 -35.055 13.200 1.00 39.06 92 LYS A N 1
ATOM 696 C CA . LYS A 1 92 ? -15.112 -36.119 14.180 1.00 39.06 92 LYS A CA 1
ATOM 697 C C . LYS A 1 92 ? -15.618 -37.438 13.585 1.00 39.06 92 LYS A C 1
ATOM 699 O O . LYS A 1 92 ? -16.706 -37.908 13.887 1.00 39.06 92 LYS A O 1
ATOM 704 N N . GL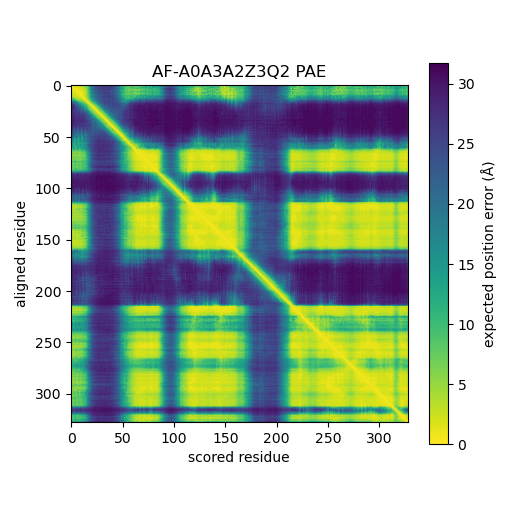Y A 1 93 ? -14.822 -38.020 12.699 1.00 37.50 93 GLY A N 1
ATOM 705 C CA . GLY A 1 93 ? -15.025 -39.300 12.048 1.00 37.50 93 GLY A CA 1
ATOM 706 C C . GLY A 1 93 ? -13.831 -40.171 12.385 1.00 37.50 93 GLY A C 1
ATOM 707 O O . GLY A 1 93 ? -12.809 -40.156 11.712 1.00 37.50 93 GLY A O 1
ATOM 708 N N . LYS A 1 94 ? -13.953 -40.899 13.488 1.00 39.78 94 LYS A N 1
ATOM 709 C CA . LYS A 1 94 ? -12.979 -41.859 14.005 1.00 39.78 94 LYS A CA 1
ATOM 710 C C . LYS A 1 94 ? -12.635 -42.892 12.915 1.00 39.78 94 LYS A C 1
ATOM 712 O O . LYS A 1 94 ? -13.396 -43.833 12.720 1.00 39.78 94 LYS A O 1
ATOM 717 N N . LYS A 1 95 ? -11.491 -42.770 12.232 1.00 37.28 95 LYS A N 1
ATOM 718 C CA . LYS A 1 95 ? -10.890 -43.876 11.464 1.00 37.28 95 LYS A CA 1
ATOM 719 C C . LYS A 1 95 ? -9.366 -43.872 11.584 1.00 37.28 95 LYS A C 1
ATOM 721 O O . LYS A 1 95 ? -8.687 -42.960 11.133 1.00 37.28 95 LYS A O 1
ATOM 726 N N . LYS A 1 96 ? -8.852 -44.939 12.203 1.00 38.56 96 LYS A N 1
ATOM 727 C CA . LYS A 1 96 ? -7.443 -45.344 12.165 1.00 38.56 96 LYS A CA 1
ATOM 728 C C . LYS A 1 96 ? -7.059 -45.657 10.714 1.00 38.56 96 LYS A C 1
ATOM 730 O O . LYS A 1 96 ? -7.721 -46.476 10.084 1.00 38.56 96 LYS A O 1
ATOM 735 N N . GLY A 1 97 ? -5.973 -45.069 10.224 1.00 37.69 97 GLY A N 1
ATOM 736 C CA . GLY A 1 97 ? -5.349 -45.424 8.950 1.00 37.69 97 GLY A CA 1
ATOM 737 C C . GLY A 1 97 ? -3.945 -44.834 8.875 1.00 37.69 97 GLY A C 1
ATOM 738 O O . GLY A 1 97 ? -3.776 -43.638 9.079 1.00 37.69 97 GLY A O 1
ATOM 739 N N . LYS A 1 98 ? -2.942 -45.693 8.664 1.00 39.34 98 LYS A N 1
ATOM 740 C CA . LYS A 1 98 ? -1.518 -45.340 8.558 1.00 39.34 98 LYS A CA 1
ATOM 741 C C . LYS A 1 98 ? -1.258 -44.390 7.381 1.00 39.34 98 LYS A C 1
ATOM 743 O O . LYS A 1 98 ? -1.986 -44.396 6.393 1.00 39.34 98 LYS A O 1
ATOM 748 N N . GLY A 1 99 ? -0.210 -43.585 7.540 1.00 42.00 99 GLY A N 1
ATOM 749 C CA . GLY A 1 99 ? 0.048 -42.371 6.780 1.00 42.00 99 GLY A CA 1
ATOM 750 C C . GLY A 1 99 ? 0.370 -42.528 5.296 1.00 42.00 99 GLY A C 1
ATOM 751 O O . GLY A 1 99 ? 0.900 -43.534 4.832 1.00 42.00 99 GLY A O 1
ATOM 752 N N . LYS A 1 100 ? 0.113 -41.428 4.591 1.00 36.56 100 LYS A N 1
ATOM 753 C CA . LYS A 1 100 ? 0.832 -40.972 3.403 1.00 36.56 100 LYS A CA 1
ATOM 754 C C . LYS A 1 100 ? 0.952 -39.454 3.535 1.00 36.56 100 LYS A C 1
ATOM 756 O O . LYS A 1 100 ? -0.066 -38.786 3.696 1.00 36.56 100 LYS A O 1
ATOM 761 N N . LYS A 1 101 ? 2.181 -38.924 3.516 1.00 39.53 101 LYS A N 1
ATOM 762 C CA . LYS A 1 101 ? 2.436 -37.480 3.408 1.00 39.53 101 LYS A CA 1
ATOM 763 C C . LYS A 1 101 ? 1.802 -37.011 2.092 1.00 39.53 101 LYS A C 1
ATOM 765 O O . LYS A 1 101 ? 2.242 -37.409 1.017 1.00 39.53 101 LYS A O 1
ATOM 770 N N . GLY A 1 102 ? 0.701 -36.271 2.184 1.00 37.19 102 GLY A N 1
ATOM 771 C CA . GLY A 1 102 ? 0.004 -35.721 1.027 1.00 37.19 102 GLY A CA 1
ATOM 772 C C . GLY A 1 102 ? 0.764 -34.514 0.495 1.00 37.19 102 GLY A C 1
ATOM 773 O O . GLY A 1 102 ? 0.989 -33.558 1.230 1.00 37.19 102 GLY A O 1
ATOM 774 N N . LYS A 1 103 ? 1.157 -34.569 -0.778 1.00 41.25 103 LYS A N 1
ATOM 775 C CA . LYS A 1 103 ? 1.627 -33.419 -1.560 1.00 41.25 103 LYS A CA 1
ATOM 776 C C . LYS A 1 103 ? 0.567 -32.312 -1.451 1.00 41.25 103 LYS A C 1
ATOM 778 O O . LYS A 1 103 ? -0.611 -32.617 -1.634 1.00 41.25 103 LYS A O 1
ATOM 783 N N . ALA A 1 104 ? 0.948 -31.078 -1.116 1.00 45.09 104 ALA A N 1
ATOM 784 C CA . ALA A 1 104 ? 0.004 -29.965 -1.017 1.00 45.09 104 ALA A CA 1
ATOM 785 C C . ALA A 1 104 ? -0.731 -29.806 -2.359 1.00 45.09 104 ALA A C 1
ATOM 787 O O . ALA A 1 104 ? -0.115 -29.471 -3.371 1.00 45.09 104 ALA A O 1
ATOM 788 N N . LEU A 1 105 ? -2.029 -30.126 -2.391 1.00 47.66 105 LEU A N 1
ATOM 789 C CA . LEU A 1 105 ? -2.848 -29.910 -3.579 1.00 47.66 105 LEU A CA 1
ATOM 790 C C . LEU A 1 105 ? -3.007 -28.401 -3.789 1.00 47.66 105 LEU A C 1
ATOM 792 O O . LEU A 1 105 ? -3.206 -27.655 -2.828 1.00 47.66 105 LEU A O 1
ATOM 796 N N . ALA A 1 106 ? -2.922 -27.965 -5.047 1.00 53.84 106 ALA A N 1
ATOM 797 C CA . ALA A 1 106 ? -3.220 -26.589 -5.419 1.00 53.84 106 ALA A CA 1
ATOM 798 C C . ALA A 1 106 ? -4.620 -26.200 -4.893 1.00 53.84 106 ALA A C 1
ATOM 800 O O . ALA A 1 106 ? -5.550 -27.004 -5.022 1.00 53.84 106 ALA A O 1
ATOM 801 N N . PRO A 1 107 ? -4.783 -25.008 -4.291 1.00 54.34 107 PRO A N 1
ATOM 802 C CA . PRO A 1 107 ? -6.056 -24.593 -3.711 1.00 54.34 107 PRO A CA 1
ATOM 803 C C . PRO A 1 107 ? -7.149 -24.545 -4.781 1.00 54.34 107 PRO A C 1
ATOM 805 O O . PRO A 1 107 ? -6.921 -24.105 -5.913 1.00 54.34 107 PRO A O 1
ATOM 808 N N . SER A 1 108 ? -8.347 -24.994 -4.415 1.00 61.16 108 SER A N 1
ATOM 809 C CA . SER A 1 108 ? -9.512 -24.960 -5.298 1.00 61.16 108 SER A CA 1
ATOM 810 C C . SER A 1 108 ? -9.917 -23.513 -5.621 1.00 61.16 108 SER A C 1
ATOM 812 O O . SER A 1 108 ? -9.687 -22.596 -4.832 1.00 61.16 108 SER A O 1
ATOM 814 N N . LYS A 1 109 ? -10.562 -23.283 -6.776 1.00 57.97 109 LYS A N 1
ATOM 815 C CA . LYS A 1 109 ? -11.014 -21.942 -7.215 1.00 57.97 109 LYS A CA 1
ATOM 816 C C . LYS A 1 109 ? -11.847 -21.216 -6.140 1.00 57.97 109 LYS A C 1
ATOM 818 O O . LYS A 1 109 ? -11.674 -20.026 -5.919 1.00 57.97 109 LYS A O 1
ATOM 823 N N . LYS A 1 110 ? -12.656 -21.976 -5.396 1.00 56.34 110 LYS A N 1
ATOM 824 C CA . LYS A 1 110 ? -13.515 -21.490 -4.308 1.00 56.34 110 LYS A CA 1
ATOM 825 C C . LYS A 1 110 ? -12.748 -21.114 -3.029 1.00 56.34 110 LYS A C 1
ATOM 827 O O . LYS A 1 110 ? -13.213 -20.278 -2.267 1.00 56.34 110 LYS A O 1
ATOM 832 N N . GLU A 1 111 ? -11.586 -21.723 -2.785 1.00 60.06 111 GLU A N 1
ATOM 833 C CA . GLU A 1 111 ? -10.695 -21.346 -1.677 1.00 60.06 111 GLU A CA 1
ATOM 834 C C . GLU A 1 111 ? -9.929 -20.061 -2.000 1.00 60.06 111 GLU A C 1
ATOM 836 O O . GLU A 1 111 ? -9.786 -19.219 -1.120 1.00 60.06 111 GLU A O 1
ATOM 841 N N . LYS A 1 112 ? -9.512 -19.857 -3.259 1.00 58.53 112 LYS A N 1
ATOM 842 C CA . LYS A 1 112 ? -8.908 -18.585 -3.697 1.00 58.53 112 LYS A CA 1
ATOM 843 C C . LYS A 1 112 ? -9.869 -17.402 -3.555 1.00 58.53 112 LYS A C 1
ATOM 845 O O . LYS A 1 112 ? -9.456 -16.356 -3.076 1.00 58.53 112 LYS A O 1
ATOM 850 N N . GLU A 1 113 ? -11.147 -17.584 -3.891 1.00 64.12 113 GLU A N 1
ATOM 851 C CA . GLU A 1 113 ? -12.184 -16.544 -3.749 1.00 64.12 113 GLU A CA 1
ATOM 852 C C . GLU A 1 113 ? -12.471 -16.154 -2.285 1.00 64.12 113 GLU A C 1
ATOM 854 O O . GLU A 1 113 ? -12.975 -15.064 -2.032 1.00 64.12 113 GLU A O 1
ATOM 859 N N . SER A 1 114 ? -12.147 -17.024 -1.319 1.00 75.62 114 SER A N 1
ATOM 860 C CA . SER A 1 114 ? -12.354 -16.780 0.120 1.00 75.62 114 SER A CA 1
ATOM 861 C C . SER A 1 114 ? -11.172 -16.118 0.831 1.00 75.62 114 SER A C 1
ATOM 863 O O . SER A 1 114 ? -11.252 -15.829 2.023 1.00 75.62 114 SER A O 1
ATOM 865 N N . GLN A 1 115 ? -10.059 -15.935 0.125 1.00 90.44 115 GLN A N 1
ATOM 866 C CA . GLN A 1 115 ? -8.829 -15.395 0.685 1.00 90.44 115 GLN A CA 1
ATOM 867 C C . GLN A 1 115 ? -8.732 -13.895 0.403 1.00 90.44 115 GLN A C 1
ATOM 869 O O . GLN A 1 115 ? -9.139 -13.465 -0.678 1.00 90.44 115 GLN A O 1
ATOM 874 N N . PRO A 1 116 ? -8.195 -13.107 1.348 1.00 95.00 116 PRO A N 1
ATOM 875 C CA . PRO A 1 116 ? -8.153 -11.659 1.206 1.00 95.00 116 PRO A CA 1
ATOM 876 C C . PRO A 1 116 ? -7.250 -11.256 0.037 1.00 95.00 116 PRO A C 1
ATOM 878 O O . PRO A 1 116 ? -6.167 -11.824 -0.138 1.00 95.00 116 PRO A O 1
ATOM 881 N N . SER A 1 117 ? -7.695 -10.280 -0.754 1.00 97.00 117 SER A N 1
ATOM 882 C CA . SER A 1 117 ? -6.858 -9.613 -1.745 1.00 97.00 117 SER A CA 1
ATOM 883 C C . SER A 1 117 ? -5.998 -8.533 -1.088 1.00 97.00 117 SER A C 1
ATOM 885 O O . SER A 1 117 ? -6.465 -7.788 -0.223 1.00 97.00 117 SER A O 1
ATOM 887 N N . ILE A 1 118 ? -4.735 -8.447 -1.499 1.00 98.25 118 ILE A N 1
ATOM 888 C CA . ILE A 1 118 ? -3.760 -7.511 -0.934 1.00 98.25 118 ILE A CA 1
ATOM 889 C C . ILE A 1 118 ? -3.203 -6.613 -2.033 1.00 98.25 118 ILE A C 1
ATOM 891 O O . ILE A 1 118 ? -2.765 -7.108 -3.072 1.00 98.25 118 ILE A O 1
ATOM 895 N N . LEU A 1 119 ? -3.189 -5.308 -1.779 1.00 98.56 119 LEU A N 1
ATOM 896 C CA . LEU A 1 119 ? -2.484 -4.318 -2.584 1.00 98.56 119 LEU A CA 1
ATOM 897 C C . LEU A 1 119 ? -1.306 -3.756 -1.790 1.00 98.56 119 LEU A C 1
ATOM 899 O O . LEU A 1 119 ? -1.478 -3.363 -0.640 1.00 98.56 119 LEU A O 1
ATOM 903 N N . ASP A 1 120 ? -0.134 -3.681 -2.406 1.00 98.38 120 ASP A N 1
ATOM 904 C CA . ASP A 1 120 ? 1.052 -3.051 -1.832 1.00 98.38 120 ASP A CA 1
ATOM 905 C C . ASP A 1 120 ? 1.417 -1.775 -2.596 1.00 98.38 120 ASP A C 1
ATOM 907 O O . ASP A 1 120 ? 1.780 -1.837 -3.774 1.00 98.38 120 ASP A O 1
ATOM 911 N N . LEU A 1 121 ? 1.289 -0.622 -1.935 1.00 97.88 121 LEU A N 1
ATOM 912 C CA . LEU A 1 121 ? 1.566 0.696 -2.503 1.00 97.88 121 LEU A CA 1
ATOM 913 C C . LEU A 1 121 ? 3.046 1.026 -2.373 1.00 97.88 121 LEU A C 1
ATOM 915 O O . LEU A 1 121 ? 3.599 0.928 -1.278 1.00 97.88 121 LEU A O 1
ATOM 919 N N . GLY A 1 122 ? 3.671 1.457 -3.473 1.00 96.06 122 GLY A N 1
ATOM 920 C CA . GLY A 1 122 ? 5.123 1.649 -3.523 1.00 96.06 122 GLY A CA 1
ATOM 921 C C . GLY A 1 122 ? 5.834 0.337 -3.211 1.00 96.06 122 GLY A C 1
ATOM 922 O O . GLY A 1 122 ? 6.606 0.233 -2.259 1.00 96.06 122 GLY A O 1
ATOM 923 N N . THR A 1 123 ? 5.495 -0.710 -3.967 1.00 95.69 123 THR A N 1
ATOM 924 C CA . THR A 1 123 ? 5.923 -2.081 -3.661 1.00 95.69 123 THR A CA 1
ATOM 925 C C . THR A 1 123 ? 7.437 -2.274 -3.755 1.00 95.69 123 THR A C 1
ATOM 927 O O . THR A 1 123 ? 7.974 -3.223 -3.175 1.00 95.69 123 THR A O 1
ATOM 930 N N . GLY A 1 124 ? 8.147 -1.374 -4.443 1.00 93.12 124 GLY A N 1
ATOM 931 C CA . GLY A 1 124 ? 9.586 -1.475 -4.592 1.00 93.12 124 GLY A CA 1
ATOM 932 C C . GLY A 1 124 ? 9.966 -2.776 -5.299 1.00 93.12 124 GLY A C 1
ATOM 933 O O . GLY A 1 124 ? 9.359 -3.204 -6.279 1.00 93.12 124 GLY A O 1
ATOM 934 N N . ASN A 1 125 ? 10.923 -3.483 -4.708 1.00 91.00 125 ASN A N 1
ATOM 935 C CA . ASN A 1 125 ? 11.371 -4.795 -5.168 1.00 91.00 125 ASN A CA 1
ATOM 936 C C . ASN A 1 125 ? 10.373 -5.952 -4.898 1.00 91.00 125 ASN A C 1
ATOM 938 O O . ASN A 1 125 ? 10.688 -7.109 -5.189 1.00 91.00 125 ASN A O 1
ATOM 942 N N . GLY A 1 126 ? 9.198 -5.681 -4.315 1.00 92.62 126 GLY A N 1
ATOM 943 C CA . GLY A 1 126 ? 8.141 -6.667 -4.072 1.00 92.62 126 GLY A CA 1
ATOM 944 C C . GLY A 1 126 ? 8.365 -7.611 -2.883 1.00 92.62 126 GLY A C 1
ATOM 945 O O . GLY A 1 126 ? 7.614 -8.580 -2.726 1.00 92.62 126 GLY A O 1
ATOM 946 N N . SER A 1 127 ? 9.370 -7.352 -2.038 1.00 90.62 127 SER A N 1
ATOM 947 C CA . SER A 1 127 ? 9.759 -8.228 -0.921 1.00 90.62 127 SER A CA 1
ATOM 948 C C . SER A 1 127 ? 8.625 -8.505 0.065 1.00 90.62 127 SER A C 1
ATOM 950 O O . SER A 1 127 ? 8.454 -9.643 0.503 1.00 90.62 127 SER A O 1
ATOM 952 N N . MET A 1 128 ? 7.804 -7.500 0.380 1.00 93.88 128 MET A N 1
ATOM 953 C CA . MET A 1 128 ? 6.731 -7.648 1.363 1.00 93.88 128 MET A CA 1
ATOM 954 C C . MET A 1 128 ? 5.643 -8.616 0.894 1.00 93.88 128 MET A C 1
ATOM 956 O O . MET A 1 128 ? 5.208 -9.482 1.652 1.00 93.88 128 MET A O 1
ATOM 960 N N . LEU A 1 129 ? 5.208 -8.517 -0.364 1.00 95.12 129 LEU A N 1
ATOM 961 C CA . LEU A 1 129 ? 4.208 -9.441 -0.903 1.00 95.12 129 LEU A CA 1
ATOM 962 C C . LEU A 1 129 ? 4.753 -10.870 -0.967 1.00 95.12 129 LEU A C 1
ATOM 964 O O . LEU A 1 129 ? 4.035 -11.825 -0.661 1.00 95.12 129 LEU A O 1
ATOM 968 N N . ALA A 1 130 ? 6.036 -11.019 -1.294 1.00 92.25 130 ALA A N 1
ATOM 969 C CA . ALA A 1 130 ? 6.725 -12.301 -1.245 1.00 92.25 130 ALA A CA 1
ATOM 970 C C . ALA A 1 130 ? 6.743 -12.866 0.196 1.00 92.25 130 ALA A C 1
ATOM 972 O O . ALA A 1 130 ? 6.376 -14.022 0.428 1.00 92.25 130 ALA A O 1
ATOM 973 N N . LEU A 1 131 ? 7.077 -12.038 1.190 1.00 92.06 131 LEU A N 1
ATOM 974 C CA . LEU A 1 131 ? 7.063 -12.395 2.611 1.00 92.06 131 LEU A CA 1
ATOM 975 C C . LEU A 1 131 ? 5.674 -12.868 3.071 1.00 92.06 131 LEU A C 1
ATOM 977 O O . LEU A 1 131 ? 5.548 -13.954 3.643 1.00 92.06 131 LEU A O 1
ATOM 981 N N . LEU A 1 132 ? 4.621 -12.109 2.757 1.00 94.38 132 LEU A N 1
ATOM 982 C CA . LEU A 1 132 ? 3.236 -12.455 3.099 1.00 94.38 132 LEU A CA 1
ATOM 983 C C . LEU A 1 132 ? 2.769 -13.739 2.413 1.00 94.38 132 LEU A C 1
ATOM 985 O O . LEU A 1 132 ? 2.054 -14.543 3.013 1.00 94.38 132 LEU A O 1
ATOM 989 N N . ARG A 1 133 ? 3.187 -13.970 1.166 1.00 92.50 133 ARG A N 1
ATOM 990 C CA . ARG A 1 133 ? 2.860 -15.200 0.442 1.00 92.50 133 ARG A CA 1
ATOM 991 C C . ARG A 1 133 ? 3.534 -16.419 1.069 1.00 92.50 133 ARG A C 1
ATOM 993 O O . ARG A 1 133 ? 2.875 -17.443 1.247 1.00 92.50 133 ARG A O 1
ATOM 1000 N N . LYS A 1 134 ? 4.835 -16.333 1.367 1.00 88.56 134 LYS A N 1
ATOM 1001 C CA . LYS A 1 134 ? 5.651 -17.481 1.797 1.00 88.56 134 LYS A CA 1
ATOM 1002 C C . LYS A 1 134 ? 5.600 -17.728 3.300 1.00 88.56 134 LYS A C 1
ATOM 1004 O O . LYS A 1 134 ? 5.275 -18.843 3.698 1.00 88.56 134 LYS A O 1
ATOM 1009 N N . LYS A 1 135 ? 5.934 -16.723 4.116 1.00 90.62 135 LYS A N 1
ATOM 1010 C CA . LYS A 1 135 ? 5.926 -16.836 5.586 1.00 90.62 135 LYS A CA 1
ATOM 1011 C C . LYS A 1 135 ? 4.526 -16.550 6.142 1.00 90.62 135 LYS A C 1
ATOM 1013 O O . LYS A 1 135 ? 4.077 -17.240 7.048 1.00 90.62 135 LYS A O 1
ATOM 1018 N N . GLY A 1 136 ? 3.807 -15.599 5.543 1.00 92.81 136 GLY A N 1
ATOM 1019 C CA . GLY A 1 136 ? 2.485 -15.186 6.016 1.00 92.81 136 GLY A CA 1
ATOM 1020 C C . GLY A 1 136 ? 1.330 -16.104 5.636 1.00 92.81 136 GLY A C 1
ATOM 1021 O O . GLY A 1 136 ? 0.248 -15.921 6.157 1.00 92.81 136 GLY A O 1
ATOM 1022 N N . GLY A 1 137 ? 1.496 -17.082 4.742 1.00 92.38 137 GLY A N 1
ATOM 1023 C CA . GLY A 1 137 ? 0.447 -18.063 4.423 1.00 92.38 137 GLY A CA 1
ATOM 1024 C C . GLY A 1 137 ? -0.773 -17.524 3.660 1.00 92.38 137 GLY A C 1
ATOM 1025 O O . GLY A 1 137 ? -1.722 -18.277 3.430 1.00 92.38 137 GLY A O 1
ATOM 1026 N N . PHE A 1 138 ? -0.755 -16.263 3.226 1.00 93.25 138 PHE A N 1
ATOM 1027 C CA . PHE A 1 138 ? -1.833 -15.653 2.450 1.00 93.25 138 PHE A CA 1
ATOM 1028 C C . PHE A 1 138 ? -1.955 -16.293 1.061 1.00 93.25 138 PHE A C 1
ATOM 1030 O O . PHE A 1 138 ? -0.962 -16.457 0.350 1.00 93.25 138 PHE A O 1
ATOM 1037 N N . ARG A 1 139 ? -3.180 -16.631 0.628 1.00 92.38 139 ARG A N 1
ATOM 1038 C CA . ARG A 1 139 ? -3.430 -17.331 -0.657 1.00 92.38 139 ARG A CA 1
ATOM 1039 C C . ARG A 1 139 ? -4.294 -16.568 -1.665 1.00 92.38 139 ARG A C 1
ATOM 1041 O O . ARG A 1 139 ? -4.473 -17.059 -2.778 1.00 92.38 139 ARG A O 1
ATOM 1048 N N . GLY A 1 140 ? -4.797 -15.393 -1.290 1.00 92.75 140 GLY A N 1
ATOM 1049 C CA . GLY A 1 140 ? -5.603 -14.530 -2.157 1.00 92.75 140 GLY A CA 1
ATOM 1050 C C . GLY A 1 140 ? -4.766 -13.806 -3.205 1.00 92.75 140 GLY A C 1
ATOM 1051 O O . GLY A 1 140 ? -3.549 -14.007 -3.285 1.00 92.75 140 GLY A O 1
ATOM 1052 N N . GLU A 1 141 ? -5.419 -12.994 -4.029 1.00 94.69 141 GLU A N 1
ATOM 1053 C CA . GLU A 1 141 ? -4.749 -12.165 -5.035 1.00 94.69 141 GLU A CA 1
ATOM 1054 C C . GLU A 1 141 ? -3.838 -11.136 -4.364 1.00 94.69 141 GLU A C 1
ATOM 1056 O O . GLU A 1 141 ? -4.185 -10.565 -3.334 1.00 94.69 141 GLU A O 1
ATOM 1061 N N . MET A 1 142 ? -2.653 -10.925 -4.927 1.00 97.06 142 MET A N 1
ATOM 1062 C CA . MET A 1 142 ? -1.696 -9.942 -4.428 1.00 97.06 142 MET A CA 1
ATOM 1063 C C . MET A 1 142 ? -1.204 -9.105 -5.593 1.00 97.06 142 MET A C 1
ATOM 1065 O O . MET A 1 142 ? -0.738 -9.667 -6.587 1.00 97.06 142 MET A O 1
ATOM 1069 N N . VAL A 1 143 ? -1.301 -7.789 -5.455 1.00 98.06 143 VAL A N 1
ATOM 1070 C CA . VAL A 1 143 ? -0.849 -6.825 -6.455 1.00 98.06 143 VAL A CA 1
ATOM 1071 C C . VAL A 1 143 ? 0.124 -5.865 -5.787 1.00 98.06 143 VAL A C 1
ATOM 1073 O O . VAL A 1 143 ? -0.197 -5.279 -4.759 1.00 98.06 143 VAL A O 1
ATOM 1076 N N . GLY A 1 144 ? 1.316 -5.714 -6.347 1.00 98.12 144 GLY A N 1
ATOM 1077 C CA . GLY A 1 144 ? 2.256 -4.663 -5.974 1.00 98.12 144 GLY A CA 1
ATOM 1078 C C . GLY A 1 144 ? 2.271 -3.589 -7.048 1.00 98.12 144 GLY A C 1
ATOM 1079 O O . GLY A 1 144 ? 2.394 -3.913 -8.229 1.00 98.12 144 GLY A O 1
ATOM 1080 N N . VAL A 1 145 ? 2.149 -2.326 -6.651 1.00 97.88 145 VAL A N 1
ATOM 1081 C CA . VAL A 1 145 ? 2.195 -1.190 -7.577 1.00 97.88 145 VAL A CA 1
ATOM 1082 C C . VAL A 1 145 ? 3.333 -0.246 -7.237 1.00 97.88 145 VAL A C 1
ATOM 1084 O O . VAL A 1 145 ? 3.635 -0.008 -6.067 1.00 97.88 145 VAL A O 1
ATOM 1087 N N . ASP A 1 146 ? 3.958 0.309 -8.265 1.00 97.06 146 ASP A N 1
ATOM 1088 C CA . ASP A 1 146 ? 5.005 1.321 -8.142 1.00 97.06 146 ASP A CA 1
ATOM 1089 C C . ASP A 1 146 ? 4.928 2.274 -9.339 1.00 97.06 146 ASP A C 1
ATOM 1091 O O . ASP A 1 146 ? 4.561 1.863 -10.441 1.00 97.06 146 ASP A O 1
ATOM 1095 N N . TYR A 1 147 ? 5.284 3.542 -9.140 1.00 94.75 147 TYR A N 1
ATOM 1096 C CA . TYR A 1 147 ? 5.365 4.502 -10.242 1.00 94.75 147 TYR A CA 1
ATOM 1097 C C . TYR A 1 147 ? 6.571 4.209 -11.152 1.00 94.75 147 TYR A C 1
ATOM 1099 O O . TYR A 1 147 ? 6.563 4.558 -12.331 1.00 94.75 147 TYR A O 1
ATOM 1107 N N . SER A 1 148 ? 7.619 3.576 -10.612 1.00 94.56 148 SER A N 1
ATOM 1108 C CA . SER A 1 148 ? 8.861 3.309 -11.326 1.00 94.56 148 SER A CA 1
ATOM 1109 C C . SER A 1 148 ? 8.797 1.981 -12.077 1.00 94.56 148 SER A C 1
ATOM 1111 O O . SER A 1 148 ? 8.802 0.903 -11.482 1.00 94.56 148 SER A O 1
ATOM 1113 N N . GLU A 1 149 ? 8.854 2.045 -13.408 1.00 94.81 149 GLU A N 1
ATOM 1114 C CA . GLU A 1 149 ? 8.929 0.854 -14.264 1.00 94.81 149 GLU A CA 1
ATOM 1115 C C . GLU A 1 149 ? 10.102 -0.061 -13.885 1.00 94.81 149 GLU A C 1
ATOM 1117 O O . GLU A 1 149 ? 9.958 -1.282 -13.827 1.00 94.81 149 GLU A O 1
ATOM 1122 N N . ARG A 1 150 ? 11.251 0.525 -13.532 1.00 92.75 150 ARG A N 1
ATOM 1123 C CA . ARG A 1 150 ? 12.444 -0.232 -13.122 1.00 92.75 150 ARG A CA 1
ATOM 1124 C C . ARG A 1 150 ? 12.226 -1.021 -11.831 1.00 92.75 150 ARG A C 1
ATOM 1126 O O . ARG A 1 150 ? 12.709 -2.144 -11.726 1.00 92.75 150 ARG A O 1
ATOM 1133 N N . SER A 1 151 ? 11.481 -0.456 -10.882 1.00 93.06 151 SER A N 1
ATOM 1134 C CA . SER A 1 151 ? 11.085 -1.127 -9.636 1.00 93.06 151 SER A CA 1
ATOM 1135 C C . SER A 1 151 ? 10.271 -2.391 -9.931 1.00 93.06 151 SER A C 1
ATOM 1137 O O . SER A 1 151 ? 10.588 -3.484 -9.465 1.00 93.06 151 SER A O 1
ATOM 1139 N N . ILE A 1 152 ? 9.291 -2.269 -10.830 1.00 95.62 152 ILE A N 1
ATOM 1140 C CA . ILE A 1 152 ? 8.425 -3.376 -11.251 1.00 95.62 152 ILE A CA 1
ATOM 1141 C C . ILE A 1 152 ? 9.189 -4.446 -12.033 1.00 95.62 152 ILE A C 1
ATOM 1143 O O . ILE A 1 152 ? 8.958 -5.639 -11.823 1.00 95.62 152 ILE A O 1
ATOM 1147 N N . VAL A 1 153 ? 10.125 -4.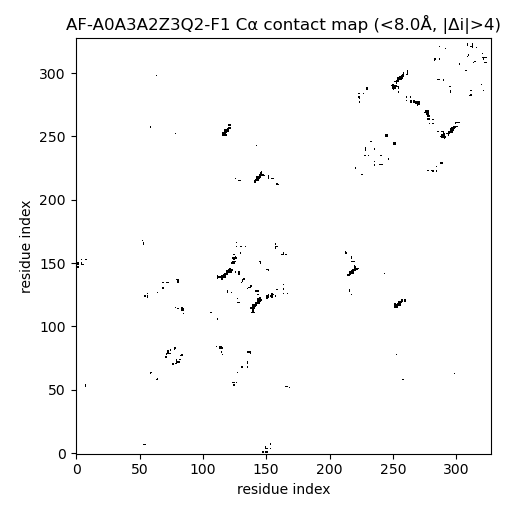056 -12.905 1.00 93.62 153 VAL A N 1
ATOM 1148 C CA . VAL A 1 153 ? 11.018 -5.012 -13.578 1.00 93.62 153 VAL A CA 1
ATOM 1149 C C . VAL A 1 153 ? 11.838 -5.786 -12.545 1.00 93.62 153 VAL A C 1
ATOM 1151 O O . VAL A 1 153 ? 11.857 -7.015 -12.595 1.00 93.62 153 VAL A O 1
ATOM 1154 N N . LEU A 1 154 ? 12.433 -5.098 -11.566 1.00 90.25 154 LEU A N 1
ATOM 1155 C CA . LEU A 1 154 ? 13.195 -5.734 -10.491 1.00 90.25 154 LEU A CA 1
ATOM 1156 C C . LEU A 1 154 ? 12.331 -6.706 -9.677 1.00 90.25 154 LEU A C 1
ATOM 1158 O O . LEU A 1 154 ? 12.733 -7.850 -9.477 1.00 90.25 154 LEU A O 1
ATOM 1162 N N . ALA A 1 155 ? 11.131 -6.301 -9.260 1.00 91.94 155 ALA A N 1
ATOM 1163 C CA . ALA A 1 155 ? 10.216 -7.161 -8.511 1.00 91.94 155 ALA A CA 1
ATOM 1164 C C . ALA A 1 155 ? 9.864 -8.447 -9.278 1.00 91.94 155 ALA A C 1
ATOM 1166 O O . ALA A 1 155 ? 9.916 -9.552 -8.727 1.00 91.94 155 ALA A O 1
ATOM 1167 N N . ARG A 1 156 ? 9.581 -8.322 -10.582 1.00 92.00 156 ARG A N 1
ATOM 1168 C CA . ARG A 1 156 ? 9.308 -9.464 -11.469 1.00 92.00 156 ARG A CA 1
ATOM 1169 C C . ARG A 1 156 ? 10.539 -10.361 -11.633 1.00 92.00 156 ARG A C 1
ATOM 1171 O O . ARG A 1 156 ? 10.404 -11.585 -11.615 1.00 92.00 156 ARG A O 1
ATOM 1178 N N . GLU A 1 157 ? 11.739 -9.797 -11.767 1.00 88.25 157 GLU A N 1
ATOM 1179 C CA . GLU A 1 157 ? 12.976 -10.584 -11.856 1.00 88.25 157 GLU A CA 1
ATOM 1180 C C . GLU A 1 157 ? 13.269 -11.354 -10.564 1.00 88.25 157 GLU A C 1
ATOM 1182 O O . GLU A 1 157 ? 13.530 -12.558 -10.613 1.00 88.25 157 GLU A O 1
ATOM 1187 N N . LEU A 1 158 ? 13.160 -10.712 -9.401 1.00 85.31 158 LEU A N 1
ATOM 1188 C CA . LEU A 1 158 ? 13.400 -11.358 -8.107 1.00 85.31 158 LEU A CA 1
ATOM 1189 C C . LEU A 1 158 ? 12.399 -12.490 -7.835 1.00 85.31 158 LEU A C 1
ATOM 1191 O O . LEU A 1 158 ? 12.781 -13.548 -7.319 1.00 85.31 158 LEU A O 1
ATOM 1195 N N . GLN A 1 159 ? 11.143 -12.315 -8.256 1.00 84.31 159 GLN A N 1
ATOM 1196 C CA . GLN A 1 159 ? 10.121 -13.358 -8.198 1.00 84.31 159 GLN A CA 1
ATOM 1197 C C . GLN A 1 159 ? 10.462 -14.562 -9.094 1.00 84.31 159 GLN A C 1
ATOM 1199 O O . GLN A 1 159 ? 10.202 -15.702 -8.701 1.00 84.31 159 GLN A O 1
ATOM 1204 N N . ARG A 1 160 ? 11.053 -14.330 -10.278 1.00 80.44 160 ARG A N 1
ATOM 1205 C CA . ARG A 1 160 ? 11.442 -15.383 -11.235 1.00 80.44 160 ARG A CA 1
ATOM 1206 C C . ARG A 1 160 ? 12.701 -16.142 -10.813 1.00 80.44 160 ARG A C 1
ATOM 1208 O O . ARG A 1 160 ? 12.709 -17.366 -10.884 1.00 80.44 160 ARG A O 1
ATOM 1215 N N . PHE A 1 161 ? 13.759 -15.436 -10.414 1.00 67.50 161 PHE A N 1
ATOM 1216 C CA . PHE A 1 161 ? 15.105 -16.016 -10.317 1.00 67.50 161 PHE A CA 1
ATOM 1217 C C . PHE A 1 161 ? 15.437 -16.666 -8.979 1.00 67.50 161 PHE A C 1
ATOM 1219 O O . PHE A 1 161 ? 16.255 -17.579 -8.942 1.00 67.50 161 PHE A O 1
ATOM 1226 N N . LYS A 1 162 ? 14.864 -16.195 -7.871 1.00 59.41 162 LYS A N 1
ATOM 1227 C CA . LYS A 1 162 ? 15.441 -16.496 -6.554 1.00 59.41 162 LYS A CA 1
ATOM 1228 C C . LYS A 1 162 ? 14.497 -17.155 -5.566 1.00 59.41 162 LYS A C 1
ATOM 1230 O O . LYS A 1 162 ? 14.923 -17.397 -4.442 1.00 59.41 162 LYS A O 1
ATOM 1235 N N . GLY A 1 163 ? 13.242 -17.433 -5.931 1.00 59.44 163 GLY A N 1
ATOM 1236 C CA . GLY A 1 163 ? 12.309 -18.134 -5.044 1.00 59.44 163 GLY A CA 1
ATOM 1237 C C . GLY A 1 163 ? 12.406 -17.656 -3.585 1.00 59.44 163 GLY A C 1
ATOM 1238 O O . GLY A 1 163 ? 12.729 -18.431 -2.695 1.00 59.44 163 GLY A O 1
ATOM 1239 N N . HIS A 1 164 ? 12.185 -16.367 -3.326 1.00 52.62 164 HIS A N 1
ATOM 1240 C CA . HIS A 1 164 ? 12.290 -15.716 -2.008 1.00 52.62 164 HIS A CA 1
ATOM 1241 C C . HIS A 1 164 ? 13.667 -15.683 -1.312 1.00 52.62 164 HIS A C 1
ATOM 1243 O O . HIS A 1 164 ? 13.801 -14.914 -0.368 1.00 52.62 164 HIS A O 1
ATOM 1249 N N . SER A 1 165 ? 14.692 -16.427 -1.751 1.00 54.72 165 SER A N 1
ATOM 1250 C CA . SER A 1 165 ? 16.054 -16.307 -1.192 1.00 54.72 165 SER A CA 1
ATOM 1251 C C . SER A 1 165 ? 16.673 -14.933 -1.465 1.00 54.72 165 SER A C 1
ATOM 1253 O O . SER A 1 165 ? 17.638 -14.559 -0.817 1.00 54.72 165 SER A O 1
ATOM 1255 N N . ALA A 1 166 ? 16.117 -14.169 -2.412 1.00 51.66 166 ALA A N 1
ATOM 1256 C CA . ALA A 1 166 ? 16.541 -12.801 -2.697 1.00 51.66 166 ALA A CA 1
ATOM 1257 C C . ALA A 1 166 ? 16.181 -11.778 -1.629 1.00 51.66 166 ALA A C 1
ATOM 1259 O O . ALA A 1 166 ? 16.659 -10.659 -1.711 1.00 51.66 166 ALA A O 1
ATOM 1260 N N . TYR A 1 167 ? 15.250 -12.117 -0.744 1.00 56.19 167 TYR A N 1
ATOM 1261 C CA . TYR A 1 167 ? 14.674 -11.174 0.209 1.00 56.19 167 TYR A CA 1
ATOM 1262 C C . TYR A 1 167 ? 15.119 -11.464 1.641 1.00 56.19 167 TYR A C 1
ATOM 1264 O O . TYR A 1 167 ? 14.635 -10.817 2.562 1.00 56.19 167 TYR A O 1
ATOM 1272 N N . LEU A 1 168 ? 15.986 -12.463 1.830 1.00 53.28 168 LEU A N 1
ATOM 1273 C CA . LEU A 1 168 ? 16.616 -12.735 3.112 1.00 53.28 168 LEU A CA 1
ATOM 1274 C C . LEU A 1 168 ? 17.862 -11.852 3.190 1.00 53.28 168 LEU A C 1
ATOM 1276 O O . LEU A 1 168 ? 18.772 -12.021 2.381 1.00 53.28 168 LEU A O 1
ATOM 1280 N N . SER A 1 169 ? 17.867 -10.893 4.113 1.00 47.97 169 SER A N 1
ATOM 1281 C CA . SER A 1 169 ? 19.107 -10.286 4.591 1.00 47.97 169 SER A CA 1
ATOM 1282 C C . SER A 1 169 ? 19.864 -11.336 5.404 1.00 47.97 169 SER A C 1
ATOM 1284 O O . SER A 1 169 ? 19.240 -12.139 6.103 1.00 47.97 169 SER A O 1
ATOM 1286 N N . ASP A 1 170 ? 21.195 -11.330 5.350 1.00 40.25 170 ASP A N 1
ATOM 1287 C CA . ASP A 1 170 ? 22.060 -12.292 6.058 1.00 40.25 170 ASP A CA 1
ATOM 1288 C C . ASP A 1 170 ? 21.874 -12.304 7.594 1.00 40.25 170 ASP A C 1
ATOM 1290 O O . ASP A 1 170 ? 22.406 -13.164 8.286 1.00 40.25 170 ASP A O 1
ATOM 1294 N N . SER A 1 171 ? 21.041 -11.420 8.151 1.00 39.19 171 SER A N 1
ATOM 1295 C CA . SER A 1 171 ? 20.625 -11.430 9.557 1.00 39.19 171 SER A CA 1
ATOM 1296 C C . SER A 1 171 ? 19.727 -12.613 9.962 1.00 39.19 171 SER A C 1
ATOM 1298 O O . SER A 1 171 ? 19.536 -12.832 11.156 1.00 39.19 171 SER A O 1
ATOM 1300 N N . ASP A 1 172 ? 19.165 -13.370 9.010 1.00 42.88 172 ASP A N 1
ATOM 1301 C CA . ASP A 1 172 ? 18.298 -14.537 9.272 1.00 42.88 172 ASP A CA 1
ATOM 1302 C C . ASP A 1 172 ? 19.089 -15.866 9.440 1.00 42.88 172 ASP A C 1
ATOM 1304 O O . ASP A 1 172 ? 18.476 -16.928 9.577 1.00 42.88 172 ASP A O 1
ATOM 1308 N N . SER A 1 173 ? 20.435 -15.861 9.443 1.00 39.97 173 SER A N 1
ATOM 1309 C CA . SER A 1 173 ? 21.234 -17.104 9.510 1.00 39.97 173 SER A CA 1
ATOM 1310 C C . SER A 1 173 ? 21.406 -17.720 10.908 1.00 39.97 173 SER A C 1
ATOM 1312 O O . SER A 1 173 ? 21.868 -18.855 11.000 1.00 39.97 173 SER A O 1
ATOM 1314 N N . ASP A 1 174 ? 21.017 -17.042 11.992 1.00 37.84 174 ASP A N 1
ATOM 1315 C CA . ASP A 1 174 ? 21.386 -17.450 13.363 1.00 37.84 174 ASP A CA 1
ATOM 1316 C C . ASP A 1 174 ? 20.232 -17.954 14.241 1.00 37.84 174 ASP A C 1
ATOM 1318 O O . ASP A 1 174 ? 20.226 -17.794 15.464 1.00 37.84 174 ASP A O 1
ATOM 1322 N N . SER A 1 175 ? 19.244 -18.634 13.660 1.00 39.53 175 SER A N 1
ATOM 1323 C CA . SER A 1 175 ? 18.268 -19.398 14.449 1.00 39.53 175 SER A CA 1
ATOM 1324 C C . SER A 1 175 ? 17.669 -20.561 13.659 1.00 39.53 175 SER A C 1
ATOM 1326 O O . SER A 1 175 ? 16.598 -20.437 13.084 1.00 39.53 175 SER A O 1
ATOM 1328 N N . GLU A 1 176 ? 18.350 -21.711 13.653 1.00 37.69 176 GLU A N 1
ATOM 1329 C CA . GLU A 1 176 ? 17.820 -22.946 14.257 1.00 37.69 176 GLU A CA 1
ATOM 1330 C C . GLU A 1 176 ? 18.829 -24.114 14.193 1.00 37.69 176 GLU A C 1
ATOM 1332 O O . GLU A 1 176 ? 19.116 -24.687 13.150 1.00 37.69 176 GLU A O 1
ATOM 1337 N N . ASN A 1 177 ? 19.315 -24.482 15.383 1.00 34.50 177 ASN A N 1
ATOM 1338 C CA . ASN A 1 177 ? 19.627 -25.829 15.866 1.00 34.50 177 ASN A CA 1
ATOM 1339 C C . ASN A 1 177 ? 20.339 -26.828 14.942 1.00 34.50 177 ASN A C 1
ATOM 1341 O O . ASN A 1 177 ? 19.742 -27.509 14.111 1.00 34.50 177 ASN A O 1
ATOM 1345 N N . GLY A 1 178 ? 21.598 -27.084 15.301 1.00 40.47 178 GLY A N 1
ATOM 1346 C CA . GLY A 1 178 ? 22.362 -28.233 14.846 1.00 40.47 178 GLY A CA 1
ATOM 1347 C C . GLY A 1 178 ? 21.608 -29.559 14.988 1.00 40.47 178 GLY A C 1
ATOM 1348 O O . GLY A 1 178 ? 21.343 -30.048 16.088 1.00 40.47 178 GLY A O 1
ATOM 1349 N N . ARG A 1 179 ? 21.354 -30.183 13.840 1.00 31.25 179 ARG A N 1
ATOM 1350 C CA . ARG A 1 179 ? 21.377 -31.635 13.677 1.00 31.25 179 ARG A CA 1
ATOM 1351 C C . ARG A 1 179 ? 22.192 -31.954 12.436 1.00 31.25 179 ARG A C 1
ATOM 1353 O O . ARG A 1 179 ? 21.738 -31.794 11.313 1.00 31.25 179 ARG A O 1
ATOM 1360 N N . ASN A 1 180 ? 23.422 -32.366 12.704 1.00 39.59 180 ASN A N 1
ATOM 1361 C CA . ASN A 1 180 ? 24.245 -33.129 11.789 1.00 39.59 180 ASN A CA 1
ATOM 1362 C C . ASN A 1 180 ? 23.535 -34.461 11.526 1.00 39.59 180 ASN A C 1
ATOM 1364 O O . ASN A 1 180 ? 23.506 -35.289 12.428 1.00 39.59 180 ASN A O 1
ATOM 1368 N N . ASP A 1 181 ? 22.974 -34.633 10.335 1.00 31.33 181 ASP A N 1
ATOM 1369 C CA . ASP A 1 181 ? 22.659 -35.930 9.741 1.00 31.33 181 ASP A CA 1
ATOM 1370 C C . ASP A 1 181 ? 22.934 -35.804 8.234 1.00 31.33 181 ASP A C 1
ATOM 1372 O O . ASP A 1 181 ? 22.616 -34.789 7.616 1.00 31.33 181 ASP A O 1
ATOM 1376 N N . GLY A 1 182 ? 23.656 -36.791 7.709 1.00 33.59 182 GLY A N 1
ATOM 1377 C CA . GLY A 1 182 ? 24.484 -36.680 6.515 1.00 33.59 182 GLY A CA 1
ATOM 1378 C C . GLY A 1 182 ? 23.761 -36.710 5.170 1.00 33.59 182 GLY A C 1
ATOM 1379 O O . GLY A 1 182 ? 22.625 -37.153 5.063 1.00 33.59 182 GLY A O 1
ATOM 1380 N N . GLU A 1 183 ? 24.524 -36.257 4.173 1.00 41.69 183 GLU A N 1
ATOM 1381 C CA . GLU A 1 183 ? 24.558 -36.704 2.775 1.00 41.69 183 GLU A CA 1
ATOM 1382 C C . GLU A 1 183 ? 23.212 -37.075 2.127 1.00 41.69 183 GLU A C 1
ATOM 1384 O O . GLU A 1 183 ? 22.792 -38.228 2.162 1.00 41.69 183 GLU A O 1
ATOM 1389 N N . GLU A 1 184 ? 22.618 -36.130 1.393 1.00 33.00 184 GLU A N 1
ATOM 1390 C CA . GLU A 1 184 ? 21.915 -36.459 0.148 1.00 33.00 184 GLU A CA 1
ATOM 1391 C C . GLU A 1 184 ? 22.438 -35.530 -0.959 1.00 33.00 184 GLU A C 1
ATOM 1393 O O . GLU A 1 184 ? 22.273 -34.311 -0.917 1.00 33.00 184 GLU A O 1
ATOM 1398 N N . GLU A 1 185 ? 23.159 -36.126 -1.910 1.00 37.00 185 GLU A N 1
ATOM 1399 C CA . GLU A 1 185 ? 23.563 -35.513 -3.172 1.00 37.00 185 GLU A CA 1
ATOM 1400 C C . GLU A 1 185 ? 22.301 -35.277 -4.018 1.00 37.00 185 GLU A C 1
ATOM 1402 O O . GLU A 1 185 ? 21.634 -36.232 -4.418 1.00 37.00 185 GLU A O 1
ATOM 1407 N N . ASP A 1 186 ? 21.955 -34.018 -4.298 1.00 33.94 186 ASP A N 1
ATOM 1408 C CA . ASP A 1 186 ? 20.919 -33.713 -5.284 1.00 33.94 186 ASP A CA 1
ATOM 1409 C C . ASP A 1 186 ? 21.483 -33.934 -6.697 1.00 33.94 186 ASP A C 1
ATOM 1411 O O . ASP A 1 186 ? 22.293 -33.163 -7.221 1.00 33.94 186 ASP A O 1
ATOM 1415 N N . ASP A 1 187 ? 21.028 -35.037 -7.291 1.00 26.44 187 ASP A N 1
ATOM 1416 C CA . ASP A 1 187 ? 21.211 -35.459 -8.675 1.00 26.44 187 ASP A CA 1
ATOM 1417 C C . ASP A 1 187 ? 20.961 -34.306 -9.665 1.00 26.44 187 ASP A C 1
ATOM 1419 O O . ASP A 1 187 ? 19.833 -33.847 -9.890 1.00 26.44 187 ASP A O 1
ATOM 1423 N N . VAL A 1 188 ? 22.026 -33.883 -10.346 1.00 30.20 188 VAL A N 1
ATOM 1424 C CA . VAL A 1 188 ? 21.939 -33.038 -11.537 1.00 30.20 188 VAL A CA 1
ATOM 1425 C C . VAL A 1 188 ? 21.378 -33.892 -12.674 1.00 30.20 188 VAL A C 1
ATOM 1427 O O . VAL A 1 188 ? 22.111 -34.570 -13.394 1.00 30.20 188 VAL A O 1
ATOM 1430 N N . VAL A 1 189 ? 20.060 -33.857 -12.873 1.00 27.84 189 VAL A N 1
ATOM 1431 C CA . VAL A 1 189 ? 19.443 -34.388 -14.095 1.00 27.84 189 VAL A CA 1
ATOM 1432 C C . VAL A 1 189 ? 19.857 -33.530 -15.291 1.00 27.84 189 VAL A C 1
ATOM 1434 O O . VAL A 1 189 ? 19.302 -32.469 -15.571 1.00 27.84 189 VAL A O 1
ATOM 1437 N N . VAL A 1 190 ? 20.865 -34.024 -16.009 1.00 30.72 190 VAL A N 1
ATOM 1438 C CA . VAL A 1 190 ? 21.349 -33.507 -17.289 1.00 30.72 190 VAL A CA 1
ATOM 1439 C C . VAL A 1 190 ? 20.238 -33.653 -18.334 1.00 30.72 190 VAL A C 1
ATOM 1441 O O . VAL A 1 190 ? 20.053 -34.715 -18.927 1.00 30.72 190 VAL A O 1
ATOM 1444 N N . ALA A 1 191 ? 19.477 -32.586 -18.576 1.00 29.19 191 ALA A N 1
ATOM 1445 C CA . ALA A 1 191 ? 18.634 -32.491 -19.761 1.00 29.19 191 ALA A CA 1
ATOM 1446 C C . ALA A 1 191 ? 19.505 -32.067 -20.953 1.00 29.19 191 ALA A C 1
ATOM 1448 O O . ALA A 1 191 ? 20.164 -31.028 -20.929 1.00 29.19 191 ALA A O 1
ATOM 1449 N N . ALA A 1 192 ? 19.531 -32.913 -21.983 1.00 29.34 192 ALA A N 1
ATOM 1450 C CA . ALA A 1 192 ? 20.307 -32.733 -23.201 1.00 29.34 192 ALA A CA 1
ATOM 1451 C C . ALA A 1 192 ? 20.014 -31.388 -23.895 1.00 29.34 192 ALA A C 1
ATOM 1453 O O . ALA A 1 192 ? 18.861 -31.016 -24.114 1.00 29.34 192 ALA A O 1
ATOM 1454 N N . ALA A 1 193 ? 21.084 -30.687 -24.269 1.00 27.89 193 ALA A N 1
ATOM 1455 C CA . ALA A 1 193 ? 21.043 -29.436 -25.014 1.00 27.89 193 ALA A CA 1
ATOM 1456 C C . ALA A 1 193 ? 20.427 -29.623 -26.417 1.00 27.89 193 ALA A C 1
ATOM 1458 O O . ALA A 1 193 ? 20.840 -30.540 -27.135 1.00 27.89 193 ALA A O 1
ATOM 1459 N N . PRO A 1 194 ? 19.516 -28.745 -26.877 1.00 33.28 194 PRO A N 1
ATOM 1460 C CA . PRO A 1 194 ? 19.262 -28.601 -28.299 1.00 33.28 194 PRO A CA 1
ATOM 1461 C C . PRO A 1 194 ? 20.389 -27.771 -28.933 1.00 33.28 194 PRO A C 1
ATOM 1463 O O . PRO A 1 194 ? 20.846 -26.762 -28.398 1.00 33.28 194 PRO A O 1
ATOM 1466 N N . SER A 1 195 ? 20.853 -28.232 -30.088 1.00 30.75 195 SER A N 1
ATOM 1467 C CA . SER A 1 195 ? 21.884 -27.628 -30.933 1.00 30.75 195 SER A CA 1
ATOM 1468 C C . SER A 1 195 ? 21.591 -26.166 -31.310 1.00 30.75 195 SER A C 1
ATOM 1470 O O . SER A 1 195 ? 20.505 -25.847 -31.789 1.00 30.75 195 SER A O 1
ATOM 1472 N N . VAL A 1 196 ? 22.600 -25.309 -31.142 1.00 36.75 196 VAL A N 1
ATOM 1473 C CA . VAL A 1 196 ? 22.619 -23.863 -31.439 1.00 36.75 196 VAL A CA 1
ATOM 1474 C C . VAL A 1 196 ? 22.715 -23.594 -32.958 1.00 36.75 196 VAL A C 1
ATOM 1476 O O . VAL A 1 196 ? 23.592 -24.180 -33.597 1.00 36.75 196 VAL A O 1
ATOM 1479 N N . PRO A 1 197 ? 21.901 -22.697 -33.560 1.00 35.06 197 PRO A N 1
ATOM 1480 C CA . PRO A 1 197 ? 22.165 -22.119 -34.883 1.00 35.06 197 PRO A CA 1
ATOM 1481 C C . PRO A 1 197 ? 23.008 -20.817 -34.790 1.00 35.06 197 PRO A C 1
ATOM 1483 O O . PRO A 1 197 ? 23.076 -20.207 -33.723 1.00 35.06 197 PRO A O 1
ATOM 1486 N N . PRO A 1 198 ? 23.693 -20.393 -35.875 1.00 35.75 198 PRO A N 1
ATOM 1487 C CA . PRO A 1 198 ? 24.751 -19.371 -35.847 1.00 35.75 198 PRO A CA 1
ATOM 1488 C C . PRO A 1 198 ? 24.224 -17.923 -35.711 1.00 35.75 198 PRO A C 1
ATOM 1490 O O . PRO A 1 198 ? 23.034 -17.685 -35.921 1.00 35.75 198 PRO A O 1
ATOM 1493 N N . PRO A 1 199 ? 25.090 -16.941 -35.373 1.00 34.78 199 PRO A N 1
ATOM 1494 C CA . PRO A 1 199 ? 24.661 -15.631 -34.895 1.00 34.78 199 PRO A CA 1
ATOM 1495 C C . PRO A 1 199 ? 24.369 -14.660 -36.044 1.00 34.78 199 PRO A C 1
ATOM 1497 O O . PRO A 1 199 ? 25.160 -14.515 -36.976 1.00 34.78 199 PRO A O 1
ATOM 1500 N N . GLY A 1 200 ? 23.260 -13.932 -35.936 1.00 30.97 200 GLY A N 1
ATOM 1501 C CA . GLY A 1 200 ? 22.938 -12.825 -36.825 1.00 30.97 200 GLY A CA 1
ATOM 1502 C C . GLY A 1 200 ? 21.597 -12.193 -36.473 1.00 30.97 200 GLY A C 1
ATOM 1503 O O . GLY A 1 200 ? 20.576 -12.865 -36.509 1.00 30.97 200 GLY A O 1
ATOM 1504 N N . THR A 1 201 ? 21.634 -10.888 -36.201 1.00 29.69 201 THR A N 1
ATOM 1505 C CA . THR A 1 201 ? 20.526 -9.960 -35.895 1.00 29.69 201 THR A CA 1
ATOM 1506 C C . THR A 1 201 ? 19.953 -10.019 -34.474 1.00 29.69 201 THR A C 1
ATOM 1508 O O . THR A 1 201 ? 19.606 -11.066 -33.941 1.00 29.69 201 THR A O 1
ATOM 1511 N N . ALA A 1 202 ? 19.951 -8.843 -33.841 1.00 43.81 202 ALA A N 1
ATOM 1512 C CA . ALA A 1 202 ? 19.421 -8.583 -32.515 1.00 43.81 202 ALA A CA 1
ATOM 1513 C C . ALA A 1 202 ? 17.902 -8.775 -32.526 1.00 43.81 202 ALA A C 1
ATOM 1515 O O . ALA A 1 202 ? 17.184 -7.959 -33.093 1.00 43.81 202 ALA A O 1
ATOM 1516 N N . GLU A 1 203 ? 17.431 -9.844 -31.899 1.00 30.77 203 GLU A N 1
ATOM 1517 C CA . GLU A 1 203 ? 16.012 -10.141 -31.727 1.00 30.77 203 GLU A CA 1
ATOM 1518 C C . GLU A 1 203 ? 15.746 -10.367 -30.236 1.00 30.77 203 GLU A C 1
ATOM 1520 O O . GLU A 1 203 ? 16.584 -10.899 -29.501 1.00 30.77 203 GLU A O 1
ATOM 1525 N N . ALA A 1 204 ? 14.600 -9.856 -29.795 1.00 32.84 204 ALA A N 1
ATOM 1526 C CA . ALA A 1 204 ? 14.179 -9.720 -28.412 1.00 32.84 204 ALA A CA 1
ATOM 1527 C C . ALA A 1 204 ? 14.319 -11.014 -27.594 1.00 32.84 204 ALA A C 1
ATOM 1529 O O . ALA A 1 204 ? 14.070 -12.118 -28.080 1.00 32.84 204 ALA A O 1
ATOM 1530 N N . LEU A 1 205 ? 14.675 -10.857 -26.313 1.00 33.38 205 LEU A N 1
ATOM 1531 C CA . LEU A 1 205 ? 14.604 -11.932 -25.325 1.00 33.38 205 LEU A CA 1
ATOM 1532 C C . LEU A 1 205 ? 13.221 -12.603 -25.407 1.00 33.38 205 LEU A C 1
ATOM 1534 O O . LEU A 1 205 ? 12.215 -11.888 -25.450 1.00 33.38 205 LEU A O 1
ATOM 1538 N N . PRO A 1 206 ? 13.141 -13.944 -25.421 1.00 29.58 206 PRO A N 1
ATOM 1539 C CA . PRO A 1 206 ? 11.868 -14.626 -25.554 1.00 29.58 206 PRO A CA 1
ATOM 1540 C C . PRO A 1 206 ? 11.003 -14.298 -24.337 1.00 29.58 206 PRO A C 1
ATOM 1542 O O . PRO A 1 206 ? 11.372 -14.574 -23.191 1.00 29.58 206 PRO A O 1
ATOM 1545 N N . VAL A 1 207 ? 9.844 -13.697 -24.606 1.00 38.25 207 VAL A N 1
ATOM 1546 C CA . VAL A 1 207 ? 8.737 -13.599 -23.659 1.00 38.25 207 VAL A CA 1
ATOM 1547 C C . VAL A 1 207 ? 8.324 -15.033 -23.351 1.00 38.25 207 VAL A C 1
ATOM 1549 O O . VAL A 1 207 ? 7.661 -15.690 -24.149 1.00 38.25 207 VAL A O 1
ATOM 1552 N N . VAL A 1 208 ? 8.795 -15.556 -22.222 1.00 34.38 208 VAL A N 1
ATOM 1553 C CA . VAL A 1 208 ? 8.256 -16.793 -21.662 1.00 34.38 208 VAL A CA 1
ATOM 1554 C C . VAL A 1 208 ? 6.786 -16.550 -21.347 1.00 34.38 208 VAL A C 1
ATOM 1556 O O . VAL A 1 208 ? 6.458 -15.636 -20.591 1.00 34.38 208 VAL A O 1
ATOM 1559 N N . GLU A 1 209 ? 5.927 -17.351 -21.976 1.00 33.09 209 GLU A N 1
ATOM 1560 C CA . GLU A 1 209 ? 4.482 -17.350 -21.776 1.00 33.09 209 GLU A CA 1
ATOM 1561 C C . GLU A 1 209 ? 4.118 -17.415 -20.286 1.00 33.09 209 GLU A C 1
ATOM 1563 O O . GLU A 1 209 ? 4.745 -18.125 -19.494 1.00 33.09 209 GLU A O 1
ATOM 1568 N N . GLU A 1 210 ? 3.080 -16.658 -19.930 1.00 41.09 210 GLU A N 1
ATOM 1569 C CA . GLU A 1 210 ? 2.458 -16.567 -18.611 1.00 41.09 210 GLU A CA 1
ATOM 1570 C C . GLU A 1 210 ? 2.145 -17.957 -18.032 1.00 41.09 210 GLU A C 1
ATOM 1572 O O . GLU A 1 210 ? 1.115 -18.572 -18.303 1.00 41.09 210 GLU A O 1
ATOM 1577 N N . GLY A 1 211 ? 3.053 -18.467 -17.201 1.00 33.25 211 GLY A N 1
ATOM 1578 C CA . GLY A 1 211 ? 2.973 -19.826 -16.681 1.00 33.25 211 GLY A CA 1
ATOM 1579 C C . GLY A 1 211 ? 3.561 -19.954 -15.282 1.00 33.25 211 GLY A C 1
ATOM 1580 O O . GLY A 1 211 ? 4.673 -20.430 -15.111 1.00 33.25 211 GLY A O 1
ATOM 1581 N N . GLN A 1 212 ? 2.764 -19.591 -14.272 1.00 40.25 212 GLN A N 1
ATOM 1582 C CA . GLN A 1 212 ? 2.880 -20.062 -12.881 1.00 40.25 212 GLN A CA 1
ATOM 1583 C C . GLN A 1 212 ? 4.149 -19.673 -12.097 1.00 40.25 212 GLN A C 1
ATOM 1585 O O . GLN A 1 212 ? 4.753 -20.501 -11.419 1.00 40.25 212 GLN A O 1
ATOM 1590 N N . THR A 1 213 ? 4.479 -18.384 -12.040 1.00 41.75 213 THR A N 1
ATOM 1591 C CA . THR A 1 213 ? 5.357 -17.840 -10.989 1.00 41.75 213 THR A CA 1
ATOM 1592 C C . THR A 1 213 ? 4.515 -17.195 -9.882 1.00 41.75 213 THR A C 1
AT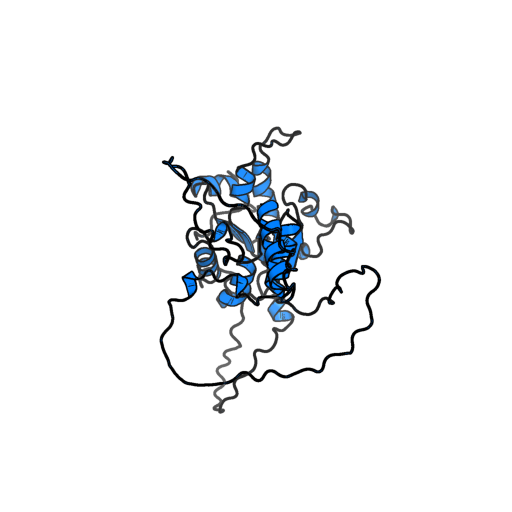OM 1594 O O . THR A 1 213 ? 3.951 -16.121 -10.043 1.00 41.75 213 THR A O 1
ATOM 1597 N N . ALA A 1 214 ? 4.360 -17.905 -8.761 1.00 57.78 214 ALA A N 1
ATOM 1598 C CA . ALA A 1 214 ? 3.973 -17.416 -7.428 1.00 57.78 214 ALA A CA 1
ATOM 1599 C C . ALA A 1 214 ? 2.806 -16.407 -7.254 1.00 57.78 214 ALA A C 1
ATOM 1601 O O . ALA A 1 214 ? 2.774 -15.741 -6.232 1.00 57.78 214 ALA A O 1
ATOM 1602 N N . GLY A 1 215 ? 1.814 -16.298 -8.144 1.00 80.06 215 GLY A N 1
ATOM 1603 C CA . GLY A 1 215 ? 0.509 -15.666 -7.845 1.00 80.06 215 GLY A CA 1
ATOM 1604 C C . GLY A 1 215 ? 0.526 -14.232 -7.277 1.00 80.06 215 GLY A C 1
ATOM 1605 O O . GLY A 1 215 ? -0.452 -13.830 -6.649 1.00 80.06 215 GLY A O 1
ATOM 1606 N N . ILE A 1 216 ? 1.624 -13.493 -7.435 1.00 93.12 216 ILE A N 1
ATOM 1607 C CA . ILE A 1 216 ? 1.747 -12.067 -7.114 1.00 93.12 216 ILE A CA 1
ATOM 1608 C C . ILE A 1 216 ? 1.927 -11.351 -8.445 1.00 93.12 216 ILE A C 1
ATOM 1610 O O . ILE A 1 216 ? 2.752 -11.775 -9.257 1.00 93.12 216 ILE A O 1
ATOM 1614 N N . ARG A 1 217 ? 1.134 -10.307 -8.658 1.00 96.00 217 ARG A N 1
ATOM 1615 C CA . ARG A 1 217 ? 1.159 -9.447 -9.836 1.00 96.00 217 ARG A CA 1
ATOM 1616 C C . ARG A 1 217 ? 1.866 -8.142 -9.482 1.00 96.00 217 ARG A C 1
ATOM 1618 O O . ARG A 1 217 ? 1.671 -7.626 -8.388 1.00 96.00 217 ARG A O 1
ATOM 1625 N N . PHE A 1 218 ? 2.661 -7.606 -10.399 1.00 96.94 218 PHE A N 1
ATOM 1626 C CA . PHE A 1 218 ? 3.352 -6.329 -10.222 1.00 96.94 218 PHE A CA 1
ATOM 1627 C C . PHE A 1 218 ? 3.010 -5.404 -11.380 1.00 96.94 218 PHE A C 1
ATOM 1629 O O . PHE A 1 218 ? 3.112 -5.850 -12.523 1.00 96.94 218 PHE A O 1
ATOM 1636 N N . GLU A 1 219 ? 2.621 -4.161 -11.104 1.00 97.12 219 GLU A N 1
ATOM 1637 C CA . GLU A 1 219 ? 2.141 -3.208 -12.110 1.00 97.12 219 GLU A CA 1
ATOM 1638 C C . GLU A 1 219 ? 2.744 -1.818 -11.954 1.00 97.12 219 GLU A C 1
ATOM 1640 O O . GLU A 1 219 ? 2.923 -1.318 -10.843 1.00 97.12 219 GLU A O 1
ATOM 1645 N N . VAL A 1 220 ? 3.028 -1.184 -13.092 1.00 96.44 220 VAL A N 1
ATOM 1646 C CA . VAL A 1 220 ? 3.446 0.219 -13.118 1.00 96.44 220 VAL A CA 1
ATOM 1647 C C . VAL A 1 220 ? 2.194 1.074 -12.990 1.00 96.44 220 VAL A C 1
ATOM 1649 O O . VAL A 1 220 ? 1.338 1.060 -13.875 1.00 96.44 220 VAL A O 1
ATOM 1652 N N . TRP A 1 221 ? 2.064 1.791 -11.880 1.00 95.19 221 TRP A N 1
ATOM 1653 C CA . TRP A 1 221 ? 0.901 2.627 -11.612 1.00 95.19 221 TRP A CA 1
ATOM 1654 C C . TRP A 1 221 ? 1.275 3.795 -10.705 1.00 95.19 221 TRP A C 1
ATOM 1656 O O . TRP A 1 221 ? 1.679 3.615 -9.555 1.00 95.19 221 TRP A O 1
ATOM 1666 N N . ASP A 1 222 ? 1.122 5.009 -11.228 1.00 92.81 222 ASP A N 1
ATOM 1667 C CA . ASP A 1 222 ? 1.335 6.231 -10.462 1.00 92.81 222 ASP A CA 1
ATOM 1668 C C . ASP A 1 222 ? 0.054 6.602 -9.710 1.00 92.81 222 ASP A C 1
ATOM 1670 O O . ASP A 1 222 ? -0.903 7.137 -10.277 1.00 92.81 222 ASP A O 1
ATOM 1674 N N . ILE A 1 223 ? 0.061 6.336 -8.407 1.00 91.00 223 ILE A N 1
ATOM 1675 C CA . ILE A 1 223 ? -1.068 6.572 -7.507 1.00 91.00 223 ILE A CA 1
ATOM 1676 C C . ILE A 1 223 ? -1.583 8.019 -7.531 1.00 91.00 223 ILE A C 1
ATOM 1678 O O . ILE A 1 223 ? -2.785 8.234 -7.378 1.00 91.00 223 ILE A O 1
ATOM 1682 N N . LEU A 1 224 ? -0.717 9.015 -7.746 1.00 89.38 224 LEU A N 1
ATOM 1683 C CA . LEU A 1 224 ? -1.084 10.431 -7.653 1.00 89.38 224 LEU A CA 1
ATOM 1684 C C . LEU A 1 224 ? -1.680 10.977 -8.955 1.00 89.38 224 LEU A C 1
ATOM 1686 O O . LEU A 1 224 ? -2.519 11.883 -8.907 1.00 89.38 224 LEU A O 1
ATOM 1690 N N . SER A 1 225 ? -1.287 10.430 -10.107 1.00 84.19 225 SER A N 1
ATOM 1691 C CA . SER A 1 225 ? -1.786 10.854 -11.425 1.00 84.19 225 SER A CA 1
ATOM 1692 C C . SER A 1 225 ? -2.902 9.961 -11.985 1.00 84.19 225 SER A C 1
ATOM 1694 O O . SER A 1 225 ? -3.658 10.382 -12.863 1.00 84.19 225 SER A O 1
ATOM 1696 N N . SER A 1 226 ? -3.095 8.764 -11.427 1.00 80.88 226 SER A N 1
ATOM 1697 C CA . SER A 1 226 ? -3.957 7.725 -12.011 1.00 80.88 226 SER A CA 1
ATOM 1698 C C . SER A 1 226 ? -5.324 7.576 -11.316 1.00 80.88 226 SER A C 1
ATOM 1700 O O . SER A 1 226 ? -5.977 6.535 -11.381 1.00 80.88 226 SER A O 1
ATOM 1702 N N . THR A 1 227 ? -5.806 8.633 -10.655 1.00 76.38 227 THR A N 1
ATOM 1703 C CA . THR A 1 227 ? -7.046 8.608 -9.845 1.00 76.38 227 THR A CA 1
ATOM 1704 C C . THR A 1 227 ? -8.333 8.455 -10.655 1.00 76.38 227 THR A C 1
ATOM 1706 O O . THR A 1 227 ? -9.358 8.022 -10.126 1.00 76.38 227 THR A O 1
ATOM 1709 N N . HIS A 1 228 ? -8.293 8.757 -11.954 1.00 78.19 228 HIS A N 1
ATOM 1710 C CA . HIS A 1 228 ? -9.430 8.609 -12.862 1.00 78.19 228 HIS A CA 1
ATOM 1711 C C . HIS A 1 228 ? -9.924 7.155 -12.973 1.00 78.19 228 HIS A C 1
ATOM 1713 O O . HIS A 1 228 ? -11.107 6.951 -13.262 1.00 78.19 228 HIS A O 1
ATOM 1719 N N . HIS A 1 229 ? -9.066 6.176 -12.664 1.00 78.62 229 HIS A N 1
ATOM 1720 C CA . HIS A 1 229 ? -9.394 4.751 -12.607 1.00 78.62 229 HIS A CA 1
ATOM 1721 C C . HIS A 1 229 ? -10.148 4.320 -11.342 1.00 78.62 229 HIS A C 1
ATOM 1723 O O . HIS A 1 229 ? -10.598 3.179 -11.280 1.00 78.62 229 HIS A O 1
ATOM 1729 N N . LEU A 1 230 ? -10.287 5.189 -10.334 1.00 78.94 230 LEU A N 1
ATOM 1730 C CA . LEU A 1 230 ? -10.980 4.888 -9.069 1.00 78.94 230 LEU A CA 1
ATOM 1731 C C . LEU A 1 230 ? -12.386 5.502 -8.997 1.00 78.94 230 LEU A C 1
ATOM 1733 O O . LEU A 1 230 ? -13.025 5.512 -7.944 1.00 78.94 230 LEU A O 1
ATOM 1737 N N . ARG A 1 231 ? -12.873 6.046 -10.116 1.00 79.88 231 ARG A N 1
ATOM 1738 C CA . ARG A 1 231 ? -14.241 6.560 -10.243 1.00 79.88 231 ARG A CA 1
ATOM 1739 C C . ARG A 1 231 ? -15.265 5.412 -10.225 1.00 79.88 231 ARG A C 1
ATOM 1741 O O . ARG A 1 231 ? -14.894 4.257 -10.436 1.00 79.88 231 ARG A O 1
ATOM 1748 N N . PRO A 1 232 ? -16.558 5.702 -9.990 1.00 77.81 232 PRO A N 1
ATOM 1749 C CA . PRO A 1 232 ? -17.623 4.721 -10.183 1.00 77.81 232 PRO A CA 1
ATOM 1750 C C . PRO A 1 232 ? -17.505 4.006 -11.538 1.00 77.81 232 PRO A C 1
ATOM 1752 O O . PRO A 1 232 ? -17.150 4.626 -12.541 1.00 77.81 232 PRO A O 1
ATOM 1755 N N . LEU A 1 233 ? -17.768 2.695 -11.561 1.00 76.19 233 LEU A N 1
ATOM 1756 C CA . LEU A 1 233 ? -17.468 1.824 -12.708 1.00 76.19 233 LEU A CA 1
ATOM 1757 C C . LEU A 1 233 ? -18.179 2.249 -14.006 1.00 76.19 233 LEU A C 1
ATOM 1759 O O . LEU A 1 233 ? -17.671 2.008 -15.097 1.00 76.19 233 LEU A O 1
ATOM 1763 N N . ASP A 1 234 ? -19.339 2.889 -13.884 1.00 79.00 234 ASP A N 1
ATOM 1764 C CA . ASP A 1 234 ? -20.132 3.469 -14.971 1.00 79.00 234 ASP A CA 1
ATOM 1765 C C . ASP A 1 234 ? -19.492 4.719 -15.604 1.00 79.00 234 ASP A C 1
ATOM 1767 O O . ASP A 1 234 ? -19.908 5.147 -16.678 1.00 79.00 234 ASP A O 1
ATOM 1771 N N . GLN A 1 235 ? -18.470 5.291 -14.963 1.00 81.19 235 GLN A N 1
ATOM 1772 C CA . GLN A 1 235 ? -17.772 6.509 -15.387 1.00 81.19 235 GLN A CA 1
ATOM 1773 C C . GLN A 1 235 ? -16.356 6.248 -15.915 1.00 81.19 235 GLN A C 1
ATOM 1775 O O . GLN A 1 235 ? -15.674 7.192 -16.322 1.00 81.19 235 GLN A O 1
ATOM 1780 N N . ILE A 1 236 ? -15.899 4.993 -15.898 1.00 80.38 236 ILE A N 1
ATOM 1781 C CA . ILE A 1 236 ? -14.594 4.595 -16.429 1.00 80.38 236 ILE A CA 1
ATOM 1782 C C . ILE A 1 236 ? -14.808 4.011 -17.831 1.00 80.38 236 ILE A C 1
ATOM 1784 O O . ILE A 1 236 ? -15.513 3.003 -17.954 1.00 80.38 236 ILE A O 1
ATOM 1788 N N . PRO A 1 237 ? -14.216 4.602 -18.886 1.00 82.31 237 PRO A N 1
ATOM 1789 C CA . PRO A 1 237 ? -14.234 4.014 -20.222 1.00 82.31 237 PRO A CA 1
ATOM 1790 C C . PRO A 1 237 ? -13.709 2.573 -20.197 1.00 82.31 237 PRO A C 1
ATOM 1792 O O . PRO A 1 237 ? -12.745 2.282 -19.496 1.00 82.31 237 PRO A O 1
ATOM 1795 N N . ASP A 1 238 ? -14.302 1.661 -20.974 1.00 74.81 238 ASP A N 1
ATOM 1796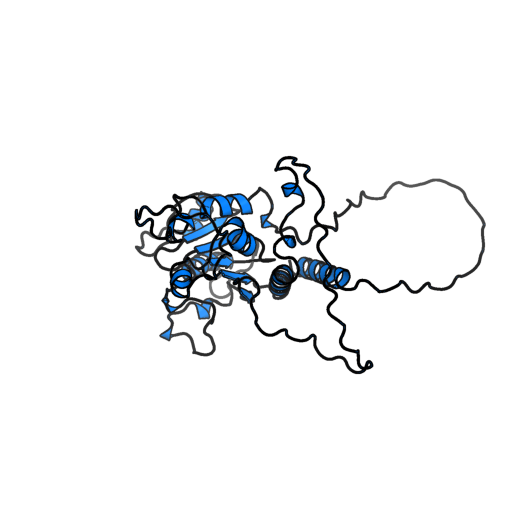 C CA . ASP A 1 238 ? -13.941 0.231 -20.925 1.00 74.81 238 ASP A CA 1
ATOM 1797 C C . ASP A 1 238 ? -12.446 -0.042 -21.185 1.00 74.81 238 ASP A C 1
ATOM 1799 O O . ASP A 1 238 ? -11.899 -0.988 -20.627 1.00 74.81 238 ASP A O 1
ATOM 1803 N N . GLY A 1 239 ? -11.771 0.804 -21.972 1.00 78.50 239 GLY A N 1
ATOM 1804 C CA . GLY A 1 239 ? -10.329 0.708 -22.245 1.00 78.50 239 GLY A CA 1
ATOM 1805 C C . GLY A 1 239 ? -9.412 1.292 -21.163 1.00 78.50 239 GLY A C 1
ATOM 1806 O O . GLY A 1 239 ? -8.200 1.156 -21.270 1.00 78.50 239 GLY A O 1
ATOM 1807 N N . GLU A 1 240 ? -9.968 1.936 -20.137 1.00 82.56 240 GLU A N 1
ATOM 1808 C CA . GLU A 1 240 ? -9.228 2.544 -19.022 1.00 82.56 240 GLU A CA 1
ATOM 1809 C C . GLU A 1 240 ? -9.440 1.774 -17.711 1.00 82.56 240 GLU A C 1
ATOM 1811 O O . GLU A 1 240 ? -9.072 2.246 -16.640 1.00 82.56 240 GLU A O 1
ATOM 1816 N N . LYS A 1 241 ? -10.068 0.597 -17.737 1.00 86.69 241 LYS A N 1
ATOM 1817 C CA . LYS A 1 241 ? -10.248 -0.207 -16.523 1.00 86.69 241 LYS A CA 1
ATOM 1818 C C . LYS A 1 241 ? -8.953 -0.925 -16.172 1.00 86.69 241 LYS A C 1
ATOM 1820 O O . LYS A 1 241 ? -8.329 -1.555 -17.022 1.00 86.69 241 LYS A O 1
ATOM 1825 N N . LEU A 1 242 ? -8.594 -0.871 -14.895 1.00 90.69 242 LEU A N 1
ATOM 1826 C CA . LEU A 1 242 ? -7.491 -1.655 -14.355 1.00 90.69 242 LEU A CA 1
ATOM 1827 C C . LEU A 1 242 ? -7.972 -3.097 -14.180 1.00 90.69 242 LEU A C 1
ATOM 1829 O O . LEU A 1 242 ? -8.801 -3.387 -13.322 1.00 90.69 242 LEU A O 1
ATOM 1833 N N . ASP A 1 243 ? -7.463 -4.009 -14.997 1.00 91.69 243 ASP A N 1
ATOM 1834 C CA . ASP A 1 243 ? -7.838 -5.428 -14.979 1.00 91.69 243 ASP A CA 1
ATOM 1835 C C . ASP A 1 243 ? -7.438 -6.153 -13.677 1.00 91.69 243 ASP A C 1
ATOM 1837 O O . ASP A 1 243 ? -7.964 -7.220 -13.369 1.00 91.69 243 ASP A O 1
ATOM 1841 N N . TRP A 1 244 ? -6.530 -5.562 -12.898 1.00 93.44 244 TRP A N 1
ATOM 1842 C CA . TRP A 1 244 ? -6.114 -6.021 -11.573 1.00 93.44 244 TRP A CA 1
ATOM 1843 C C . TRP A 1 244 ? -6.874 -5.375 -10.411 1.00 93.44 244 TRP A C 1
ATOM 1845 O O . TRP A 1 244 ? -6.702 -5.807 -9.269 1.00 93.44 244 TRP A O 1
ATOM 1855 N N . PHE A 1 245 ? -7.680 -4.336 -10.655 1.00 94.19 245 PHE A N 1
ATOM 1856 C CA . PHE A 1 245 ? -8.418 -3.660 -9.591 1.00 94.19 245 PHE A CA 1
ATOM 1857 C C . PHE A 1 245 ? -9.788 -4.330 -9.368 1.00 94.19 245 PHE A C 1
ATOM 1859 O O . PHE A 1 245 ? -10.577 -4.451 -10.309 1.00 94.19 245 PHE A O 1
ATOM 1866 N N . PRO A 1 246 ? -10.128 -4.743 -8.132 1.00 93.62 246 PRO A N 1
ATOM 1867 C CA . PRO A 1 246 ? -11.367 -5.462 -7.833 1.00 93.62 246 PRO A CA 1
ATOM 1868 C C . PRO A 1 246 ? -12.574 -4.510 -7.728 1.00 93.62 246 PRO A C 1
ATOM 1870 O O . PRO A 1 246 ? -13.109 -4.249 -6.643 1.00 93.62 246 PRO A O 1
ATOM 1873 N N . TYR A 1 247 ? -13.011 -3.969 -8.869 1.00 91.12 247 TYR A N 1
ATOM 1874 C CA . TYR A 1 247 ? -14.141 -3.035 -8.962 1.00 91.12 247 TYR A CA 1
ATOM 1875 C C . TYR A 1 247 ? -15.447 -3.600 -8.392 1.00 91.12 247 TYR A C 1
ATOM 1877 O O . TYR A 1 247 ? -16.212 -2.877 -7.757 1.00 91.12 247 TYR A O 1
ATOM 1885 N N . ASP A 1 248 ? -15.696 -4.893 -8.593 1.00 90.50 248 ASP A N 1
ATOM 1886 C CA . ASP A 1 248 ? -16.876 -5.619 -8.113 1.00 90.50 248 ASP A CA 1
ATOM 1887 C C . ASP A 1 248 ? -16.953 -5.681 -6.580 1.00 90.50 248 ASP A C 1
ATOM 1889 O O . ASP A 1 248 ? -18.044 -5.671 -6.007 1.00 90.50 248 ASP A O 1
ATOM 1893 N N . LYS A 1 249 ? -15.796 -5.693 -5.912 1.00 90.75 249 LYS A N 1
ATOM 1894 C CA . LYS A 1 249 ? -15.678 -5.637 -4.448 1.00 90.75 249 LYS A CA 1
ATOM 1895 C C . LYS A 1 249 ? -15.566 -4.208 -3.915 1.00 90.75 249 LYS A C 1
ATOM 1897 O O . LYS A 1 249 ? -15.656 -4.007 -2.704 1.00 90.75 249 LYS A O 1
ATOM 1902 N N . GLY A 1 250 ? -15.377 -3.227 -4.798 1.00 92.25 250 GLY A N 1
ATOM 1903 C CA . GLY A 1 250 ? -15.139 -1.830 -4.443 1.00 92.25 250 GLY A CA 1
ATOM 1904 C C . GLY A 1 250 ? -13.770 -1.583 -3.803 1.00 92.25 250 GLY A C 1
ATOM 1905 O O . GLY A 1 250 ? -13.659 -0.661 -3.002 1.00 92.25 250 GLY A O 1
ATOM 1906 N N . GLY A 1 251 ? -12.767 -2.419 -4.100 1.00 95.19 251 GLY A N 1
ATOM 1907 C CA . GLY A 1 251 ? -11.403 -2.301 -3.570 1.00 95.19 251 GLY A CA 1
ATOM 1908 C C . GLY A 1 251 ? -10.839 -3.593 -2.967 1.00 95.19 251 GLY A C 1
ATOM 1909 O O . GLY A 1 251 ? -11.481 -4.648 -2.963 1.00 95.19 251 GLY A O 1
ATOM 1910 N N . PHE A 1 252 ? -9.610 -3.507 -2.466 1.00 97.62 252 PHE A N 1
ATOM 1911 C CA . PHE A 1 252 ? -8.873 -4.609 -1.851 1.00 97.62 252 PHE A CA 1
ATOM 1912 C C . PHE A 1 252 ? -9.282 -4.835 -0.392 1.00 97.62 252 PHE A C 1
ATOM 1914 O O . PHE A 1 252 ? -9.718 -3.905 0.294 1.00 97.62 252 PHE A O 1
ATOM 1921 N N . ASP A 1 253 ? -9.133 -6.074 0.090 1.00 97.88 253 ASP A N 1
ATOM 1922 C CA . ASP A 1 253 ? -9.337 -6.421 1.502 1.00 97.88 253 ASP A CA 1
ATOM 1923 C C . ASP A 1 253 ? -8.287 -5.761 2.403 1.00 97.88 253 ASP A C 1
ATOM 1925 O O . ASP A 1 253 ? -8.614 -5.280 3.490 1.00 97.88 253 ASP A O 1
ATOM 1929 N N . ILE A 1 254 ? -7.033 -5.748 1.946 1.00 98.50 254 ILE A N 1
ATOM 1930 C CA . ILE A 1 254 ? -5.884 -5.186 2.654 1.00 98.50 254 ILE A CA 1
ATOM 1931 C C . ILE A 1 254 ? -5.101 -4.307 1.678 1.00 98.50 254 ILE A C 1
ATOM 1933 O O . ILE A 1 254 ? -4.736 -4.752 0.592 1.00 98.50 254 ILE A O 1
ATOM 1937 N N . VAL A 1 255 ? -4.812 -3.073 2.072 1.00 98.62 255 VAL A N 1
ATOM 1938 C CA . VAL A 1 255 ? -3.898 -2.172 1.364 1.00 98.62 255 VAL A CA 1
ATOM 1939 C C . VAL A 1 255 ? -2.731 -1.86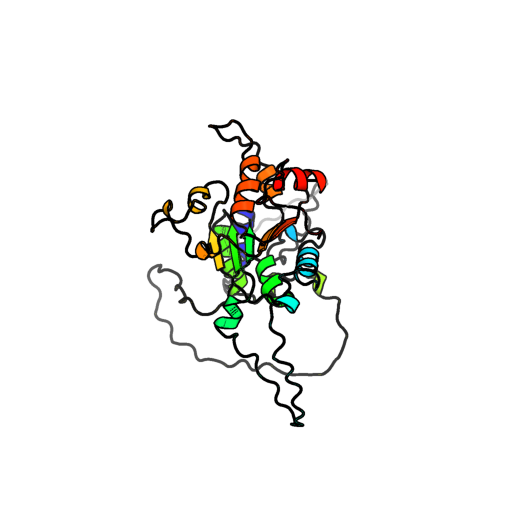4 2.295 1.00 98.62 255 VAL A C 1
ATOM 1941 O O . VAL A 1 255 ? -2.942 -1.542 3.463 1.00 98.62 255 VAL A O 1
ATOM 1944 N N . LEU A 1 256 ? -1.508 -1.996 1.795 1.00 98.38 256 LEU A N 1
ATOM 1945 C CA . LEU A 1 256 ? -0.280 -1.748 2.537 1.00 98.38 256 LEU A CA 1
ATOM 1946 C C . LEU A 1 256 ? 0.357 -0.452 2.046 1.00 98.38 256 LEU A C 1
ATOM 1948 O O . LEU A 1 256 ? 0.565 -0.268 0.849 1.00 98.38 256 LEU A O 1
ATOM 1952 N N . ASP A 1 257 ? 0.695 0.413 2.988 1.00 96.38 257 ASP A N 1
ATOM 1953 C CA . ASP A 1 257 ? 1.544 1.576 2.808 1.00 96.38 257 ASP A CA 1
ATOM 1954 C C . ASP A 1 257 ? 2.734 1.437 3.752 1.00 96.38 257 ASP A C 1
ATOM 1956 O O . ASP A 1 257 ? 2.590 1.469 4.975 1.00 96.38 257 ASP A O 1
ATOM 1960 N N . LYS A 1 258 ? 3.911 1.243 3.162 1.00 92.69 258 LYS A N 1
ATOM 1961 C CA . LYS A 1 258 ? 5.135 0.917 3.892 1.00 92.69 258 LYS A CA 1
ATOM 1962 C C . LYS A 1 258 ? 6.155 2.053 3.824 1.00 92.69 258 LYS A C 1
ATOM 1964 O O . LYS A 1 258 ? 7.320 1.818 3.515 1.00 92.69 258 LYS A O 1
ATOM 1969 N N . GLY A 1 259 ? 5.684 3.284 4.014 1.00 91.56 259 GLY A N 1
ATOM 1970 C CA . GLY A 1 259 ? 6.477 4.505 3.830 1.00 91.56 259 GLY A CA 1
ATOM 1971 C C . GLY A 1 259 ? 6.296 5.161 2.457 1.00 91.56 259 GLY A C 1
ATOM 1972 O O . GLY A 1 259 ? 7.043 6.068 2.094 1.00 91.56 259 GLY A O 1
ATOM 1973 N N . THR A 1 260 ? 5.284 4.756 1.687 1.00 93.88 260 THR A N 1
ATOM 1974 C CA . THR A 1 260 ? 4.921 5.436 0.436 1.00 93.88 260 THR A CA 1
ATOM 1975 C C . THR A 1 260 ? 4.358 6.815 0.741 1.00 93.88 260 THR A C 1
ATOM 1977 O O . THR A 1 260 ? 4.741 7.787 0.089 1.00 93.88 260 THR A O 1
ATOM 1980 N N . PHE A 1 261 ? 3.515 6.938 1.771 1.00 95.38 261 PHE A N 1
ATOM 1981 C CA . PHE A 1 261 ? 3.052 8.248 2.221 1.00 95.38 261 PHE A CA 1
ATOM 1982 C C . PHE A 1 261 ? 4.198 9.142 2.710 1.00 95.38 261 PHE A C 1
ATOM 1984 O O . PHE A 1 261 ? 4.179 10.341 2.429 1.00 95.38 261 PHE A O 1
ATOM 1991 N N . ASP A 1 262 ? 5.215 8.580 3.372 1.00 93.25 262 ASP A N 1
ATOM 1992 C CA . ASP A 1 262 ? 6.410 9.328 3.784 1.00 93.25 262 ASP A CA 1
ATOM 1993 C C . ASP A 1 262 ? 7.147 9.880 2.570 1.00 93.25 262 ASP A C 1
ATOM 1995 O O . ASP A 1 262 ? 7.366 11.087 2.479 1.00 93.25 262 ASP A O 1
ATOM 1999 N N . ALA A 1 263 ? 7.449 9.022 1.591 1.00 91.88 263 ALA A N 1
ATOM 2000 C CA . ALA A 1 263 ? 8.131 9.421 0.365 1.00 91.88 263 ALA A CA 1
ATOM 2001 C C . ALA A 1 263 ? 7.347 10.494 -0.408 1.00 91.88 263 ALA A C 1
ATOM 2003 O O . ALA A 1 263 ? 7.919 11.493 -0.843 1.00 91.88 263 ALA A O 1
ATOM 2004 N N . VAL A 1 264 ? 6.026 10.332 -0.527 1.00 91.62 264 VAL A N 1
ATOM 2005 C CA . VAL A 1 264 ? 5.139 11.332 -1.141 1.00 91.62 264 VAL A CA 1
ATOM 2006 C C . VAL A 1 264 ? 5.142 12.643 -0.346 1.00 91.62 264 VAL A C 1
ATOM 2008 O O . VAL A 1 264 ? 5.091 13.727 -0.927 1.00 91.62 264 VAL A O 1
ATOM 2011 N N . SER A 1 265 ? 5.233 12.566 0.981 1.00 92.06 265 SER A N 1
ATOM 2012 C CA . SER A 1 265 ? 5.258 13.723 1.881 1.00 92.06 265 SER A CA 1
ATOM 2013 C C . SER A 1 265 ? 6.566 14.509 1.854 1.00 92.06 265 SER A C 1
ATOM 2015 O O . SER A 1 265 ? 6.581 15.630 2.363 1.00 92.06 265 SER A O 1
ATOM 2017 N N . LEU A 1 266 ? 7.634 13.975 1.257 1.00 89.75 266 LEU A N 1
ATOM 2018 C CA . LEU A 1 266 ? 8.889 14.704 1.050 1.00 89.75 266 LEU A CA 1
ATOM 2019 C C . LEU A 1 266 ? 8.819 15.686 -0.124 1.00 89.75 266 LEU A C 1
ATOM 2021 O O . LEU A 1 266 ? 9.631 16.605 -0.188 1.00 89.75 266 LEU A O 1
ATOM 2025 N N . SER A 1 267 ? 7.863 15.522 -1.043 1.00 86.75 267 SER A N 1
ATOM 2026 C CA . SER A 1 267 ? 7.693 16.471 -2.141 1.00 86.75 267 SER A CA 1
ATOM 2027 C C . SER A 1 267 ? 7.162 17.819 -1.630 1.00 86.75 267 SER A C 1
ATOM 2029 O O . SER A 1 267 ? 6.209 17.898 -0.841 1.00 86.75 267 SER A O 1
ATOM 2031 N N . GLU A 1 268 ? 7.782 18.897 -2.109 1.00 84.94 268 GLU A N 1
ATOM 2032 C CA . GLU A 1 268 ? 7.311 20.275 -1.935 1.00 84.94 268 GLU A CA 1
ATOM 2033 C C . GLU A 1 268 ? 6.305 20.686 -3.021 1.00 84.94 268 GLU A C 1
ATOM 2035 O O . GLU A 1 268 ? 5.771 21.797 -2.988 1.00 84.94 268 GLU A O 1
ATOM 2040 N N . ASP A 1 269 ? 6.012 19.791 -3.969 1.00 86.25 269 ASP A N 1
ATOM 2041 C CA . ASP A 1 269 ? 5.115 20.080 -5.074 1.00 86.25 269 ASP A CA 1
ATOM 2042 C C . ASP A 1 269 ? 3.709 20.397 -4.569 1.00 86.25 269 ASP A C 1
ATOM 2044 O O . ASP A 1 269 ? 3.161 19.787 -3.637 1.00 86.25 269 ASP A O 1
ATOM 2048 N N . THR A 1 270 ? 3.090 21.349 -5.254 1.00 86.06 270 THR A N 1
ATOM 2049 C CA . THR A 1 270 ? 1.708 21.744 -5.022 1.00 86.06 270 THR A CA 1
ATOM 2050 C C . THR A 1 270 ? 0.889 21.501 -6.272 1.00 86.06 270 THR A C 1
ATOM 2052 O O . THR A 1 270 ? 1.364 21.616 -7.401 1.00 86.06 270 THR A O 1
ATOM 2055 N N . ASP A 1 271 ? -0.368 21.134 -6.068 1.00 80.38 271 ASP A N 1
ATOM 2056 C CA . ASP A 1 271 ? -1.328 21.050 -7.149 1.00 80.38 271 ASP A CA 1
ATOM 2057 C C . ASP A 1 271 ? -1.581 22.460 -7.718 1.00 80.38 271 ASP A C 1
ATOM 2059 O O . ASP A 1 271 ? -2.042 23.334 -6.978 1.00 80.38 271 ASP A O 1
ATOM 2063 N N . PRO A 1 272 ? -1.337 22.698 -9.020 1.00 79.38 272 PRO A N 1
ATOM 2064 C CA . PRO A 1 272 ? -1.465 24.035 -9.600 1.00 79.38 272 PRO A CA 1
ATOM 2065 C C . PRO A 1 272 ? -2.886 24.616 -9.564 1.00 79.38 272 PRO A C 1
ATOM 2067 O O . PRO A 1 272 ? -3.050 25.826 -9.702 1.00 79.38 272 PRO A O 1
ATOM 2070 N N . GLN A 1 273 ? -3.919 23.779 -9.423 1.00 80.44 273 GLN A N 1
ATOM 2071 C CA . GLN A 1 273 ? -5.323 24.201 -9.421 1.00 80.44 273 GLN A CA 1
ATOM 2072 C C . GLN A 1 273 ? -5.822 24.554 -8.016 1.00 80.44 273 GLN A C 1
ATOM 2074 O O . GLN A 1 273 ? -6.631 25.464 -7.856 1.00 80.44 273 GLN A O 1
ATOM 2079 N N . THR A 1 274 ? -5.362 23.830 -6.998 1.00 82.12 274 THR A N 1
ATOM 2080 C CA . THR A 1 274 ? -5.846 23.942 -5.613 1.00 82.12 274 THR A CA 1
ATOM 2081 C C . THR A 1 274 ? -4.843 24.608 -4.675 1.00 82.12 274 THR A C 1
ATOM 2083 O O . THR A 1 274 ? -5.231 25.028 -3.587 1.00 82.12 274 THR A O 1
ATOM 2086 N N . GLY A 1 275 ? -3.566 24.693 -5.061 1.00 82.94 275 GLY A N 1
ATOM 2087 C CA . GLY A 1 275 ? -2.468 25.204 -4.233 1.00 82.94 275 GLY A CA 1
ATOM 2088 C C . GLY A 1 275 ? -2.101 24.308 -3.045 1.00 82.94 275 GLY A C 1
ATOM 2089 O O . GLY A 1 275 ? -1.238 24.669 -2.249 1.00 82.94 275 GLY A O 1
ATOM 2090 N N . LYS A 1 276 ? -2.757 23.152 -2.904 1.00 85.81 276 LYS A N 1
ATOM 2091 C CA . LYS A 1 276 ? -2.509 22.178 -1.836 1.00 85.81 276 LYS A CA 1
ATOM 2092 C C . LYS A 1 276 ? -1.275 21.349 -2.134 1.00 85.81 276 LYS A C 1
ATOM 2094 O O . LYS A 1 276 ? -0.956 21.117 -3.301 1.00 85.81 276 LYS A O 1
ATOM 2099 N N . ARG A 1 277 ? -0.618 20.848 -1.089 1.00 88.75 277 ARG A N 1
ATOM 2100 C CA . ARG A 1 277 ? 0.517 19.936 -1.270 1.00 88.75 277 ARG A CA 1
ATOM 2101 C C . ARG A 1 277 ? 0.047 18.658 -1.947 1.00 88.75 277 ARG A C 1
ATOM 2103 O O . ARG A 1 277 ? -1.037 18.153 -1.655 1.00 88.75 277 ARG A O 1
ATOM 2110 N N . VAL A 1 278 ? 0.878 18.102 -2.822 1.00 85.81 278 VAL A N 1
ATOM 2111 C CA . VAL A 1 278 ? 0.550 16.860 -3.535 1.00 85.81 278 VAL A CA 1
ATOM 2112 C C . VAL A 1 278 ? 0.270 15.706 -2.562 1.00 85.81 278 VAL A C 1
ATOM 2114 O O . VAL A 1 278 ? -0.640 14.914 -2.811 1.00 85.81 278 VAL A O 1
ATOM 2117 N N . CYS A 1 279 ? 0.949 15.661 -1.411 1.00 89.12 279 CYS A N 1
ATOM 2118 C CA . CYS A 1 279 ? 0.707 14.646 -0.385 1.00 89.12 279 CYS A CA 1
ATOM 2119 C C . CYS A 1 279 ? -0.712 14.674 0.206 1.00 89.12 279 CYS A C 1
ATOM 2121 O O . CYS A 1 279 ? -1.226 13.621 0.572 1.00 89.12 279 CYS A O 1
ATOM 2123 N N . GLU A 1 280 ? -1.406 15.820 0.208 1.00 90.25 280 GLU A N 1
ATOM 2124 C CA . GLU A 1 280 ? -2.796 15.911 0.685 1.00 90.25 280 GLU A CA 1
ATOM 2125 C C . GLU A 1 280 ? -3.772 15.104 -0.184 1.00 90.25 280 GLU A C 1
ATOM 2127 O O . GLU A 1 280 ? -4.870 14.762 0.259 1.00 90.25 280 GLU A O 1
ATOM 2132 N N . LYS A 1 281 ? -3.390 14.783 -1.425 1.00 89.69 281 LYS A N 1
ATOM 2133 C CA . LYS A 1 281 ? -4.192 13.937 -2.315 1.00 89.69 281 LYS A CA 1
ATOM 2134 C C . LYS A 1 281 ? -4.087 12.460 -1.969 1.00 89.69 281 LYS A C 1
ATOM 2136 O O . LYS A 1 281 ? -4.982 11.700 -2.319 1.00 89.69 281 LYS A O 1
ATOM 2141 N N . TYR A 1 282 ? -3.012 12.041 -1.313 1.00 93.19 282 TYR A N 1
ATOM 2142 C CA . TYR A 1 282 ? -2.706 10.628 -1.144 1.00 93.19 282 TYR A CA 1
ATOM 2143 C C . TYR A 1 282 ? -3.693 9.891 -0.215 1.00 93.19 282 TYR A C 1
ATOM 2145 O O . TYR A 1 282 ? -4.247 8.878 -0.652 1.00 93.19 282 TYR A O 1
ATOM 2153 N N . PRO A 1 283 ? -4.016 10.378 1.004 1.00 93.38 283 PRO A N 1
ATOM 2154 C CA . PRO A 1 283 ? -4.930 9.672 1.905 1.00 93.38 283 PRO A CA 1
ATOM 2155 C C . PRO A 1 283 ? -6.311 9.331 1.313 1.00 93.38 283 PRO A C 1
ATOM 2157 O O . PRO A 1 283 ? -6.743 8.182 1.459 1.00 93.38 283 PRO A O 1
ATOM 2160 N N . PRO A 1 284 ? -7.027 10.242 0.613 1.00 90.94 284 PRO A N 1
ATOM 2161 C CA . PRO A 1 284 ? -8.312 9.886 0.014 1.00 90.94 284 PRO A CA 1
ATOM 2162 C C . PRO A 1 284 ? -8.184 8.855 -1.117 1.00 90.94 284 PRO A C 1
ATOM 2164 O O . PRO A 1 284 ? -9.101 8.052 -1.293 1.00 90.94 284 PRO A O 1
ATOM 2167 N N . ILE A 1 285 ? -7.061 8.832 -1.846 1.00 92.69 285 ILE A N 1
ATOM 2168 C CA . ILE A 1 285 ? -6.788 7.823 -2.880 1.00 92.69 285 ILE A CA 1
ATOM 2169 C C . ILE A 1 285 ? -6.554 6.461 -2.227 1.00 92.69 285 ILE A C 1
ATOM 2171 O O . ILE A 1 285 ? -7.242 5.503 -2.569 1.00 92.69 285 ILE A O 1
ATOM 2175 N N . ALA A 1 286 ? -5.660 6.387 -1.234 1.00 94.94 286 ALA A N 1
ATOM 2176 C CA . ALA A 1 286 ? -5.379 5.159 -0.492 1.00 94.94 286 ALA A CA 1
ATOM 2177 C C . ALA A 1 286 ? -6.654 4.573 0.135 1.00 94.94 286 ALA A C 1
ATOM 2179 O O . ALA A 1 286 ? -6.919 3.380 0.015 1.00 94.94 286 ALA A O 1
ATOM 2180 N N . LYS A 1 287 ? -7.512 5.425 0.712 1.00 93.50 287 LYS A N 1
ATOM 2181 C CA . LYS A 1 287 ? -8.841 5.031 1.199 1.00 93.50 287 LYS A CA 1
ATOM 2182 C C . LYS A 1 287 ? -9.719 4.434 0.093 1.00 93.50 287 LYS A C 1
ATOM 2184 O O . LYS A 1 287 ? -10.411 3.453 0.344 1.00 93.50 287 LYS A O 1
ATOM 2189 N N . GLY A 1 288 ? -9.730 5.028 -1.101 1.00 92.44 288 GLY A N 1
ATOM 2190 C CA . GLY A 1 288 ? -10.528 4.559 -2.241 1.00 92.44 288 GLY A CA 1
ATOM 2191 C C . GLY A 1 288 ? -10.109 3.187 -2.777 1.00 92.44 288 GLY A C 1
ATOM 2192 O O . GLY A 1 288 ? -10.899 2.525 -3.444 1.00 92.44 288 GLY A O 1
ATOM 2193 N N . LEU A 1 289 ? -8.895 2.738 -2.453 1.00 95.44 289 LEU A N 1
ATOM 2194 C CA . LEU A 1 289 ? -8.385 1.415 -2.812 1.00 95.44 289 LEU A CA 1
ATOM 2195 C C . LEU A 1 289 ? -8.842 0.317 -1.842 1.00 95.44 289 LEU A C 1
ATOM 2197 O O . LEU A 1 289 ? -8.712 -0.864 -2.159 1.00 95.44 289 LEU A O 1
ATOM 2201 N N . VAL A 1 290 ? -9.381 0.686 -0.677 1.00 96.06 290 VAL A N 1
ATOM 2202 C CA . VAL A 1 290 ? -9.829 -0.241 0.367 1.00 96.06 290 VAL A CA 1
ATOM 2203 C C . VAL A 1 290 ? -11.334 -0.453 0.247 1.00 96.06 290 VAL A C 1
ATOM 2205 O O . VAL A 1 290 ? -12.118 0.497 0.329 1.00 96.06 290 VAL A O 1
ATOM 2208 N N . ARG A 1 291 ? -11.774 -1.710 0.123 1.00 95.31 291 ARG A N 1
ATOM 2209 C CA . ARG A 1 291 ? -13.215 -1.997 0.120 1.00 95.31 291 ARG A CA 1
ATOM 2210 C C . ARG A 1 291 ? -13.856 -1.702 1.472 1.00 95.31 291 ARG A C 1
ATOM 2212 O O . ARG A 1 291 ? -13.206 -1.642 2.514 1.00 95.31 291 ARG A O 1
ATOM 2219 N N . LYS A 1 292 ? -15.188 -1.646 1.508 1.00 94.19 292 LYS A N 1
ATOM 2220 C CA . LYS A 1 292 ? -15.928 -1.581 2.780 1.00 94.19 292 LYS A CA 1
ATOM 2221 C C . LYS A 1 292 ? -15.594 -2.778 3.671 1.00 94.19 292 LYS A C 1
ATOM 2223 O O . LYS A 1 292 ? -15.738 -3.925 3.252 1.00 94.19 292 LYS A O 1
ATOM 2228 N N . GLY A 1 293 ? -15.169 -2.493 4.903 1.00 94.50 293 GLY A N 1
ATOM 2229 C CA . GLY A 1 293 ? -14.702 -3.500 5.862 1.00 94.50 293 GLY A CA 1
ATOM 2230 C C . GLY A 1 293 ? -13.282 -4.019 5.605 1.00 94.50 293 GLY A C 1
ATOM 2231 O O . GLY A 1 293 ? -12.889 -4.980 6.260 1.00 94.50 293 GLY A O 1
ATOM 2232 N N . GLY A 1 294 ? -12.551 -3.426 4.657 1.00 96.81 294 GLY A N 1
ATOM 2233 C CA . GLY A 1 294 ? -11.126 -3.658 4.435 1.00 96.81 294 GLY A CA 1
ATOM 2234 C C . GLY A 1 294 ? -10.235 -2.854 5.387 1.00 96.81 294 GLY A C 1
ATOM 2235 O O . GLY A 1 294 ? -10.722 -2.041 6.178 1.00 96.81 294 GLY A O 1
ATOM 2236 N N . PHE A 1 295 ? -8.926 -3.076 5.285 1.00 97.75 295 PHE A N 1
ATOM 2237 C CA . PHE A 1 295 ? -7.909 -2.456 6.132 1.00 97.75 295 PHE A CA 1
ATOM 2238 C C . PHE A 1 295 ? -6.854 -1.735 5.298 1.00 97.75 295 PHE A C 1
ATOM 2240 O O . PHE A 1 295 ? -6.382 -2.261 4.295 1.00 97.75 295 PHE A O 1
ATOM 2247 N N . LEU A 1 296 ? -6.458 -0.551 5.763 1.00 97.81 296 LEU A N 1
ATOM 2248 C CA . LEU A 1 296 ? -5.246 0.134 5.328 1.00 97.81 296 LEU A CA 1
ATOM 2249 C C . LEU A 1 296 ? -4.212 -0.003 6.446 1.00 97.81 296 LEU A C 1
ATOM 2251 O O . LEU A 1 296 ? -4.486 0.403 7.576 1.00 97.81 296 LEU A O 1
ATOM 2255 N N . ILE A 1 297 ? -3.056 -0.582 6.141 1.00 97.38 297 ILE A N 1
ATOM 2256 C CA . ILE A 1 297 ? -1.924 -0.681 7.062 1.00 97.38 297 ILE A CA 1
ATOM 2257 C C . ILE A 1 297 ? -0.916 0.378 6.655 1.00 97.38 297 ILE A C 1
ATOM 2259 O O . ILE A 1 297 ? -0.385 0.306 5.552 1.00 97.38 297 ILE A O 1
ATOM 2263 N N . VAL A 1 298 ? -0.672 1.348 7.532 1.00 95.62 298 VAL A N 1
ATOM 2264 C CA . VAL A 1 298 ? 0.301 2.417 7.298 1.00 95.62 298 VAL A CA 1
ATOM 2265 C C . VAL A 1 298 ? 1.438 2.253 8.290 1.00 95.62 298 VAL A C 1
ATOM 2267 O O . VAL A 1 298 ? 1.210 2.260 9.498 1.00 95.62 298 VAL A O 1
ATOM 2270 N N . THR A 1 299 ? 2.656 2.124 7.784 1.00 92.75 299 THR A N 1
ATOM 2271 C CA . THR A 1 299 ? 3.875 2.286 8.578 1.00 92.75 299 THR A CA 1
ATOM 2272 C C . THR A 1 299 ? 4.558 3.569 8.143 1.00 92.75 299 THR A C 1
ATOM 2274 O O . THR A 1 299 ? 4.640 3.826 6.942 1.00 92.75 299 THR A O 1
ATOM 2277 N N . SER A 1 300 ? 5.065 4.345 9.094 1.00 92.06 300 SER A N 1
ATOM 2278 C CA . SER A 1 300 ? 5.761 5.586 8.775 1.00 92.06 300 SER A CA 1
ATOM 2279 C C . SER A 1 300 ? 6.934 5.837 9.710 1.00 92.06 300 SER A C 1
ATOM 2281 O O . SER A 1 300 ? 6.862 5.522 10.900 1.00 92.06 300 SER A O 1
ATOM 2283 N N . CYS A 1 301 ? 7.983 6.432 9.155 1.00 90.00 301 CYS A N 1
ATOM 2284 C CA . CYS A 1 301 ? 9.163 6.903 9.874 1.00 90.00 301 CYS A CA 1
ATOM 2285 C C . CYS A 1 301 ? 9.137 8.429 10.070 1.00 90.00 301 CYS A C 1
ATOM 2287 O O . CYS A 1 301 ? 9.874 8.949 10.906 1.00 90.00 301 CYS A O 1
ATOM 2289 N N . ASN A 1 302 ? 8.310 9.150 9.300 1.00 88.75 302 ASN A N 1
ATOM 2290 C CA . ASN A 1 302 ? 8.334 10.614 9.234 1.00 88.75 302 ASN A CA 1
ATOM 2291 C C . ASN A 1 302 ? 7.212 11.294 10.028 1.00 88.75 302 ASN A C 1
ATOM 2293 O O . ASN A 1 302 ? 7.326 12.482 10.323 1.00 88.75 302 ASN A O 1
ATOM 2297 N N . TRP A 1 303 ? 6.148 10.568 10.365 1.00 91.44 303 TRP A N 1
ATOM 2298 C CA . TRP A 1 303 ? 4.975 11.092 11.066 1.00 91.44 303 TRP A CA 1
ATOM 2299 C C . TRP A 1 303 ? 4.716 10.341 12.368 1.00 91.44 303 TRP A C 1
ATOM 2301 O O . TRP A 1 303 ? 4.898 9.120 12.433 1.00 91.44 303 TRP A O 1
ATOM 2311 N N . THR A 1 304 ? 4.229 11.052 13.390 1.00 93.06 304 THR A N 1
ATOM 2312 C CA . THR A 1 304 ? 3.750 10.400 14.618 1.00 93.06 304 THR A CA 1
ATOM 2313 C C . THR A 1 304 ? 2.429 9.671 14.381 1.00 93.06 304 THR A C 1
ATOM 2315 O O . THR A 1 304 ? 1.723 9.912 13.398 1.00 93.06 304 THR A O 1
ATOM 2318 N N . GLU A 1 305 ? 2.051 8.790 15.310 1.00 92.00 305 GLU A N 1
ATOM 2319 C CA . GLU A 1 305 ? 0.763 8.096 15.246 1.00 92.00 305 GLU A CA 1
ATOM 2320 C C . GLU A 1 305 ? -0.408 9.089 15.157 1.00 92.00 305 GLU A C 1
ATOM 2322 O O . GLU A 1 305 ? -1.295 8.933 14.321 1.00 92.00 305 GLU A O 1
ATOM 2327 N N . GLU A 1 306 ? -0.404 10.142 15.975 1.00 93.50 306 GLU A N 1
ATOM 2328 C CA . GLU A 1 306 ? -1.471 11.145 16.015 1.00 93.50 306 GLU A CA 1
ATOM 2329 C C . GLU A 1 306 ? -1.594 11.904 14.691 1.00 93.50 306 GLU A C 1
ATOM 2331 O O . GLU A 1 306 ? -2.703 12.195 14.231 1.00 93.50 306 GLU A O 1
ATOM 2336 N N . GLU A 1 307 ? -0.461 12.204 14.058 1.00 94.00 307 GLU A N 1
ATOM 2337 C CA . GLU A 1 307 ? -0.419 12.860 12.755 1.00 94.00 307 GLU A CA 1
ATOM 2338 C C . GLU A 1 307 ? -0.940 11.935 11.656 1.00 94.00 307 GLU A C 1
ATOM 2340 O O . GLU A 1 307 ? -1.772 12.360 10.855 1.00 94.00 307 GLU A O 1
ATOM 2345 N N . LEU A 1 308 ? -0.535 10.660 11.649 1.00 93.75 308 LEU A N 1
ATOM 2346 C CA . LEU A 1 308 ? -1.052 9.662 10.707 1.00 93.75 308 LEU A CA 1
ATOM 2347 C C . LEU A 1 308 ? -2.562 9.475 10.855 1.00 93.75 308 LEU A C 1
ATOM 2349 O O . LEU A 1 308 ? -3.285 9.459 9.858 1.00 93.75 308 LEU A O 1
ATOM 2353 N N . ILE A 1 309 ? -3.061 9.384 12.090 1.00 92.88 309 ILE A N 1
ATOM 2354 C CA . ILE A 1 309 ? -4.501 9.312 12.354 1.00 92.88 309 ILE A CA 1
ATOM 2355 C C . ILE A 1 309 ? -5.184 10.526 11.728 1.00 92.88 309 ILE A C 1
ATOM 2357 O O . ILE A 1 309 ? -6.104 10.366 10.928 1.00 92.88 309 ILE A O 1
ATOM 2361 N N . LYS A 1 310 ? -4.686 11.735 11.997 1.00 92.69 310 LYS A N 1
ATOM 2362 C CA . LYS A 1 310 ? -5.246 12.963 11.427 1.00 92.69 310 LYS A CA 1
ATOM 2363 C C . LYS A 1 310 ? -5.238 12.956 9.894 1.00 92.69 310 LYS A C 1
ATOM 2365 O O . LYS A 1 310 ? -6.236 13.344 9.288 1.00 92.69 310 LYS A O 1
ATOM 2370 N N . TRP A 1 311 ? -4.156 12.491 9.270 1.00 93.25 311 TRP A N 1
ATOM 2371 C CA . TRP A 1 311 ? -4.032 12.406 7.813 1.00 93.25 311 TRP A CA 1
ATOM 2372 C C . TRP A 1 311 ? -5.044 11.448 7.178 1.00 93.25 311 TRP A C 1
ATOM 2374 O O . TRP A 1 311 ? -5.660 11.792 6.168 1.00 93.25 311 TRP A O 1
ATOM 2384 N N . PHE A 1 312 ? -5.229 10.258 7.755 1.00 92.81 312 PHE A N 1
ATOM 2385 C CA . PHE A 1 312 ? -6.004 9.184 7.123 1.00 92.81 312 PHE A CA 1
ATOM 2386 C C . PHE A 1 312 ? -7.459 9.087 7.590 1.00 92.81 312 PHE A C 1
ATOM 2388 O O . PHE A 1 312 ? -8.306 8.601 6.835 1.00 92.81 312 PHE A O 1
ATOM 2395 N N . THR A 1 313 ? -7.786 9.553 8.797 1.00 90.06 313 THR A N 1
ATOM 2396 C CA . THR A 1 313 ? -9.169 9.551 9.305 1.00 90.06 313 THR A CA 1
ATOM 2397 C C . THR A 1 313 ? -9.854 10.907 9.142 1.00 90.06 313 THR A C 1
ATOM 2399 O O . THR A 1 313 ? -11.079 10.955 9.020 1.00 90.06 313 THR A O 1
ATOM 2402 N N . GLY A 1 314 ? -9.085 12.004 9.086 1.00 78.19 314 GLY A N 1
ATOM 2403 C CA . GLY A 1 314 ? -9.611 13.372 9.101 1.00 78.19 314 GLY A CA 1
ATOM 2404 C C . GLY A 1 314 ? -10.484 13.665 10.333 1.00 78.19 314 GLY A C 1
ATOM 2405 O O . GLY A 1 314 ? -10.516 12.884 11.283 1.00 78.19 314 GLY A O 1
ATOM 2406 N N . ASP A 1 315 ? -11.248 14.762 10.281 1.00 60.16 315 ASP A N 1
ATOM 2407 C CA . ASP A 1 315 ? -12.251 15.147 11.298 1.00 60.16 315 ASP A CA 1
ATOM 2408 C C . ASP A 1 315 ? -13.630 14.471 11.073 1.00 60.16 315 ASP A C 1
ATOM 2410 O O . ASP A 1 315 ? -14.666 14.929 11.557 1.00 60.16 315 ASP A O 1
ATOM 2414 N N . GLY A 1 316 ? -13.691 13.430 10.236 1.00 53.06 316 GLY A N 1
ATOM 2415 C CA . GLY A 1 316 ? -14.931 12.973 9.614 1.00 53.06 316 GLY A CA 1
ATOM 2416 C C . GLY A 1 316 ? -15.631 11.816 10.323 1.00 53.06 316 GLY A C 1
ATOM 2417 O O . GLY A 1 316 ? -15.389 10.661 9.982 1.00 53.06 316 GLY A O 1
ATOM 2418 N N . ASP A 1 317 ? -16.633 12.141 11.146 1.00 48.12 317 ASP A N 1
ATOM 2419 C CA . ASP A 1 317 ? -17.712 11.278 11.686 1.00 48.12 317 ASP A CA 1
ATOM 2420 C C . ASP A 1 317 ? -18.626 10.630 10.607 1.00 48.12 317 ASP A C 1
ATOM 2422 O O . ASP A 1 317 ? -19.791 10.281 10.832 1.00 48.12 317 ASP A O 1
ATOM 2426 N N . GLY A 1 318 ? -18.138 10.472 9.377 1.00 55.94 318 GLY A N 1
ATOM 2427 C CA . GLY A 1 318 ? -18.872 9.809 8.309 1.00 55.94 318 GLY A CA 1
ATOM 2428 C C . GLY A 1 318 ? -18.879 8.296 8.516 1.00 55.94 318 GLY A C 1
ATOM 2429 O O . GLY A 1 318 ? -17.832 7.692 8.736 1.00 55.94 318 GLY A O 1
ATOM 2430 N N . LYS A 1 319 ? -20.037 7.646 8.322 1.00 61.78 319 LYS A N 1
ATOM 2431 C CA . LYS A 1 319 ? -20.206 6.171 8.372 1.00 61.78 319 LYS A CA 1
ATOM 2432 C C . LYS A 1 319 ? -19.251 5.378 7.453 1.00 61.78 319 LYS A C 1
ATOM 2434 O O . LYS A 1 319 ? -19.170 4.161 7.569 1.00 61.78 319 LYS A O 1
ATOM 2439 N N . ASP A 1 320 ? -18.534 6.080 6.576 1.00 74.44 320 ASP A N 1
ATOM 2440 C CA . ASP A 1 320 ? -17.699 5.586 5.487 1.00 74.44 320 ASP A CA 1
ATOM 2441 C C . ASP A 1 320 ? -16.227 6.055 5.559 1.00 74.44 320 ASP A C 1
ATOM 2443 O O . ASP A 1 320 ? -15.512 6.013 4.552 1.00 74.44 320 ASP A O 1
ATOM 2447 N N . GLY A 1 321 ? -15.774 6.551 6.716 1.00 85.31 321 GLY A N 1
ATOM 2448 C CA . GLY A 1 321 ? -14.381 6.934 6.981 1.00 85.31 321 GLY A CA 1
ATOM 2449 C C . GLY A 1 321 ? -13.477 5.762 7.385 1.00 85.31 321 GLY A C 1
ATOM 2450 O O . GLY A 1 321 ? -13.959 4.720 7.835 1.00 85.31 321 GLY A O 1
ATOM 2451 N N . LEU A 1 322 ? -12.159 5.943 7.238 1.00 91.69 322 LEU A N 1
ATOM 2452 C CA . LEU A 1 322 ? -11.186 5.090 7.923 1.00 91.69 322 LEU A CA 1
ATOM 2453 C C . LEU A 1 322 ? -11.217 5.423 9.417 1.00 91.69 322 LEU A C 1
ATOM 2455 O O . LEU A 1 322 ? -11.396 6.578 9.798 1.00 91.69 322 LEU A O 1
ATOM 2459 N N . ARG A 1 323 ? -11.036 4.408 10.259 1.00 92.94 323 ARG A N 1
ATOM 2460 C CA . ARG A 1 323 ? -10.897 4.555 11.710 1.00 92.94 323 ARG A CA 1
ATOM 2461 C C . ARG A 1 323 ? -9.764 3.671 12.195 1.00 92.94 323 ARG A C 1
ATOM 2463 O O . ARG A 1 323 ? -9.518 2.618 11.607 1.00 92.94 323 ARG A O 1
ATOM 2470 N N . VAL A 1 324 ? -9.131 4.065 13.292 1.00 94.31 324 VAL A N 1
ATOM 2471 C CA . VAL A 1 324 ? -8.089 3.252 13.921 1.00 94.31 324 VAL A CA 1
ATOM 2472 C C . VAL A 1 324 ? -8.697 1.939 14.405 1.00 94.31 324 VAL A C 1
ATOM 2474 O O . VAL A 1 324 ? -9.702 1.936 15.118 1.00 94.31 324 VAL A O 1
ATOM 2477 N N . TRP A 1 325 ? -8.092 0.827 13.994 1.00 94.25 325 TRP A N 1
ATOM 2478 C CA . TRP A 1 325 ? -8.502 -0.515 14.408 1.00 94.25 325 TRP A CA 1
ATOM 2479 C C . TRP A 1 325 ? -7.459 -1.195 15.303 1.00 94.25 325 TRP A C 1
ATOM 2481 O O . TRP A 1 325 ? -7.826 -1.785 16.314 1.00 94.25 325 TRP A O 1
ATOM 2491 N N . GLY A 1 326 ? -6.173 -1.073 14.970 1.00 92.62 326 GLY A N 1
ATOM 2492 C CA . GLY A 1 326 ? -5.062 -1.687 15.697 1.00 92.62 326 GLY A CA 1
ATOM 2493 C C . GLY A 1 326 ? -3.747 -0.951 15.438 1.00 92.62 326 GLY A C 1
ATOM 2494 O O . GLY A 1 326 ? -3.731 0.022 14.684 1.00 92.62 326 GLY A O 1
ATOM 2495 N N . ARG A 1 327 ? -2.668 -1.407 16.084 1.00 91.19 327 ARG A N 1
ATOM 2496 C CA . ARG A 1 327 ? -1.306 -0.859 15.969 1.00 91.19 327 ARG A CA 1
ATOM 2497 C C . ARG A 1 327 ? -0.323 -1.988 15.663 1.00 91.19 327 ARG A C 1
ATOM 2499 O O . ARG A 1 327 ? -0.465 -3.062 16.249 1.00 91.19 327 ARG A O 1
ATOM 2506 N N . VAL A 1 328 ? 0.604 -1.720 14.743 1.00 79.56 328 VAL A N 1
ATOM 2507 C CA . VAL A 1 328 ? 1.680 -2.621 14.289 1.00 79.56 328 VAL A CA 1
ATOM 2508 C C . VAL A 1 328 ? 2.910 -2.474 15.180 1.00 79.56 328 VAL A C 1
ATOM 2510 O O . VAL A 1 328 ? 3.209 -1.323 15.567 1.00 79.56 328 VAL A O 1
#

InterPro domains:
  IPR025714 Methyltransferase domain [PF13847] (114-162)
  IPR026635 Protein-lysine N-methyltransferase Efm4/METTL10 [MF_03188] (6-328)
  IPR029063 S-adenosyl-L-methionine-dependent methyltransferase superfamily [G3DSA:3.40.50.150] (43-315)
  IPR029063 S-adenosyl-L-methionine-dependent methyltransferase superfamily [SSF53335] (115-315)

pLDDT: mean 70.05, std 24.92, range [26.44, 98.62]

Mean predicted aligned error: 16.09 Å

Organism: NCBI:txid2070753

=== Feature glossary ===
Legend for the data blocks above and below:

— What the protein is —

The amino-acid sequence is the protein's primary structure: the linear order of residues from the N-terminus to the C-terminus, written in one-letter code. Everything else here — the 3D coordinates, the secondary structure, the domain annotations — is ultimately a consequence of this string.

Database cross-references. InterPro integrates a dozen domain/family signature databases into unified entries with residue-range hits. GO terms attach function/process/location labels with evidence codes. CATH codes position the fold in a four-level structural taxonomy. Organism is the NCBI-taxonomy species name.

— Where its atoms are —

The mmCIF block holds the 3D Cartesian coordinates of each backbone atom (N, Cα, C, O) in ångströms. mmCIF is the PDB's canonical archive format — a tagged-loop text representation of the atomic model.

The six renders are orthographic views along the three Cartesian axes in both directions. Representation (cartoon, sticks, or surface) and color scheme (sequence-rainbow or by-chain) vary across proteins so the training set covers all the common visualization conventions.

— Local backbone conformation —

Secondary structure is the local, repeating backbone conformation. DSSP classifies it into eight states by reading the hydrogen-bond network: three helix types (H, G, I), two β types (E, B), two non-regular types (T, S), and unstructured coil (-).

SS3 is a coarse helix/strand/coil call (letters a/b/c) made by the P-SEA algorithm from inter-Cα distances and dihedrals. It is less detailed than DSSP but needs only Cα positions.

Backbone dihedral angles. Every residue except chain termini has a φ (preceding-C → N → Cα → C) and a ψ (N → Cα → C → next-N). They are reported in degrees following the IUPAC sign convention. Secondary structure is essentially a statement about which (φ, ψ) basin each residue occupies.

— Global shape and packing —

The geometric summary reports three shape descriptors. Rg (radius of gyration) measures how spread out the Cα atoms are about their centre of mass; compact globular proteins have small Rg, elongated or unfolded ones large. Cα contacts (<8 Å, |i−j|>4) count long-range residue pairs in spatial proximity — high for tightly packed folds, near zero for rods or random coil. The bounding-box extents give the protein's footprint along x, y, z in Å.

Solvent accessibility: the surface area of each residue that a 1.4 Å water probe can touch, in Å². When only backbone atoms are present the absolute values are lower than full-atom SASA (side chains contribute most of the area) and are flagged as backbone-only.

Plot images: a contact map (which residues are close in 3D, as an N×N binary image), a Ramachandran scatter (backbone torsion angles, revealing secondary-structure composition at a glance), and — for AlphaFold structures — a PAE heatmap (pairwise prediction confidence).

— Structural neighborhood —

Foldseek's 3Di representation compresses backbone geometry into a per-residue letter drawn from a learned twenty-state alphabet. It captures the tertiary interaction pattern around each residue — which residues are packed against it in space, regardless of where they are in sequence.

Structural nearest neighbors (via Foldseek easy-search vs the PDB). Reported per hit: target PDB id, E-value, and alignment TM-score. A TM-score above ~0.5 is the conventional threshold for 'same fold'.

— Confidence and disorder —

pLDDT (predicted Local Distance Difference Test) is AlphaFold's per-residue confidence score, ranging from 0 to 100. Values above 90 indicate high confidence (typically well-packed cores); 70–90 is confident; 50–70 low confidence; below 50 usually means the region is disordered or the prediction is unreliable there. AlphaFold stores pLDDT in the mmCIF B-factor column.

For experimental (PDB) structures, the B-factor (temperature factor) quantifies the positional spread of each atom in the crystal — a combination of thermal vibration and static disorder — in units of Å². High B-factors mark flexible loops or poorly resolved regions; low B-factors mark the rigid, well-ordered core.

Predicted Aligned Error (PAE) is an AlphaFold confidence matrix: entry (i, j) is the expected error in the position of residue j, in ångströms, when the prediction is superimposed on the true structure at residue i. Low PAE within a block of residues means that block is internally rigid and well-predicted; high PAE between two blocks means their relative placement is uncertain even if each block individually is confident.